Protein 2WJI (pdb70)

Radius of gyration: 21.71 Å; Cα contacts (8 Å, |Δi|>4): 614; chains: 2; bounding box: 52×40×70 Å

Secondary structure (DSSP, 8-state):
--EEEEEEE-STTSSHHHHHHHHH--SSS-------EEEEEETTEEEEEEEPPP-S-SSSSSHHHHHHHHIIIII--SEEEEEEETT-HHHHHHHHHHHHHTT--EEEEEE-HHHHHHTT----HHHHHHHHTS-EEE-BGGGTBSHHHHHHHHHHHTT-/--EEEEEEE-STTSSHHHHHHHHH--------EEEEEETTEEEEEEEPPP-S--SSSSHHHHHHHHIIIII--SEEEEEEEGGGHHHHHHHHHHHHHTT--EEEEEE-HHHHHHTT----HHHHHHHHTS-EEE-BGGGTBSHHHHHHHHHHHTT-

B-factor: mean 40.43, std 15.55, range [14.76, 105.91]

CATH classification: 3.40.50.300

Structure (mmCIF, N/CA/C/O backbone):
data_2WJI
#
_entry.id   2WJI
#
_cell.length_a   49.550
_cell.length_b   68.450
_cell.length_c   52.990
_cell.angle_alpha   90.00
_cell.angle_beta   96.97
_cell.angle_gamma   90.00
#
_symmetry.space_group_name_H-M   'P 1 21 1'
#
loop_
_entity.id
_entity.type
_entity.pdbx_description
1 polymer 'FERROUS IRON TRANSPORT PROTEIN B HOMOLOG'
2 non-polymer 'PHOSPHOAMINOPHOSPHONIC ACID-GUANYLATE ESTER'
3 non-polymer 'MAGNESIUM ION'
4 non-polymer 'PHOSPHATE ION'
5 water water
#
loop_
_atom_site.group_PDB
_atom_site.id
_atom_site.type_symbol
_atom_site.label_atom_id
_atom_site.label_alt_id
_atom_site.label_comp_id
_atom_site.label_asym_id
_atom_site.label_entity_id
_atom_site.label_seq_id
_atom_site.pdbx_PDB_ins_code
_atom_site.Cartn_x
_atom_site.Cartn_y
_atom_site.Cartn_z
_atom_site.occupancy
_atom_site.B_iso_or_equiv
_atom_site.auth_seq_id
_atom_site.auth_comp_id
_atom_site.auth_asym_id
_atom_site.auth_atom_id
_atom_site.pdbx_PDB_model_num
ATOM 1 N N . MET A 1 1 ? 21.036 4.280 57.270 1.00 40.29 1 MET A N 1
ATOM 2 C CA . MET A 1 1 ? 20.191 3.217 56.743 1.00 40.17 1 MET A CA 1
ATOM 3 C C . MET A 1 1 ? 20.894 2.467 55.619 1.00 38.55 1 MET A C 1
ATOM 4 O O . MET A 1 1 ? 21.477 3.085 54.735 1.00 44.24 1 MET A O 1
ATOM 9 N N . LYS A 1 2 ? 20.819 1.138 55.640 1.00 36.55 2 LYS A N 1
ATOM 10 C CA . LYS A 1 2 ? 21.417 0.315 54.585 1.00 34.68 2 LYS A CA 1
ATOM 11 C C . LYS A 1 2 ? 20.727 0.553 53.250 1.00 36.16 2 LYS A C 1
ATOM 12 O O . LYS A 1 2 ? 19.500 0.559 53.181 1.00 32.58 2 LYS A O 1
ATOM 18 N N . SER A 1 3 ? 21.517 0.735 52.192 1.00 32.21 3 SER A N 1
ATOM 19 C CA . SER A 1 3 ? 20.967 0.945 50.856 1.00 36.42 3 SER A CA 1
ATOM 20 C C . SER A 1 3 ? 21.465 -0.109 49.869 1.00 36.01 3 SER A C 1
ATOM 21 O O . SER A 1 3 ? 22.553 -0.659 50.035 1.00 37.49 3 SER A O 1
ATOM 24 N N . TYR A 1 4 ? 20.645 -0.391 48.859 1.00 29.28 4 TYR A N 1
ATOM 25 C CA . TYR A 1 4 ? 20.988 -1.310 47.779 1.00 31.43 4 TYR A CA 1
ATOM 26 C C . TYR A 1 4 ? 20.771 -0.620 46.435 1.00 29.15 4 TYR A C 1
ATOM 27 O O . TYR A 1 4 ? 19.925 0.272 46.322 1.00 26.94 4 TYR A O 1
ATOM 36 N N . GLU A 1 5 ? 21.500 -1.055 45.409 1.00 28.15 5 GLU A N 1
ATOM 37 C CA . GLU A 1 5 ? 21.318 -0.504 44.063 1.00 28.32 5 GLU A CA 1
ATOM 38 C C . GLU A 1 5 ? 20.584 -1.461 43.129 1.00 29.33 5 GLU A C 1
ATOM 39 O O . GLU A 1 5 ? 21.002 -2.609 42.952 1.00 33.23 5 GLU A O 1
ATOM 45 N N . ILE A 1 6 ? 19.499 -0.966 42.531 1.00 19.68 6 ILE A N 1
ATOM 46 C CA . ILE A 1 6 ? 18.604 -1.761 41.696 1.00 25.00 6 ILE A CA 1
ATOM 47 C C . ILE A 1 6 ? 18.462 -1.127 40.316 1.00 30.01 6 ILE A C 1
ATOM 48 O O . ILE A 1 6 ? 18.296 0.090 40.211 1.00 34.59 6 ILE A O 1
ATOM 53 N N . ALA A 1 7 ? 18.536 -1.940 39.259 1.00 24.78 7 ALA A N 1
ATOM 54 C CA . ALA A 1 7 ? 18.313 -1.460 37.898 1.00 23.63 7 ALA A CA 1
ATOM 55 C C . ALA A 1 7 ? 17.102 -2.141 37.281 1.00 24.64 7 ALA A C 1
ATOM 56 O O . ALA A 1 7 ? 16.936 -3.350 37.430 1.00 29.29 7 ALA A O 1
ATOM 58 N N . LEU A 1 8 ? 16.269 -1.358 36.594 1.00 22.25 8 LEU A N 1
ATOM 59 C CA . LEU A 1 8 ? 15.158 -1.881 35.807 1.00 25.18 8 LEU A CA 1
ATOM 60 C C . LEU A 1 8 ? 15.620 -2.009 34.357 1.00 24.70 8 LEU A C 1
ATOM 61 O O . LEU A 1 8 ? 16.210 -1.077 33.797 1.00 26.27 8 LEU A O 1
ATOM 66 N N . ILE A 1 9 ? 15.364 -3.156 33.747 1.00 19.07 9 ILE A N 1
ATOM 67 C CA . ILE A 1 9 ? 15.762 -3.340 32.355 1.00 21.24 9 ILE A CA 1
ATOM 68 C C . ILE A 1 9 ? 14.740 -4.210 31.669 1.00 22.90 9 ILE A C 1
ATOM 69 O O . ILE A 1 9 ? 14.125 -5.071 32.306 1.00 21.91 9 ILE A O 1
ATOM 74 N N . GLY A 1 10 ? 14.517 -3.952 30.382 1.00 22.82 10 GLY A N 1
ATOM 75 C CA . GLY A 1 10 ? 13.534 -4.689 29.609 1.00 23.91 10 GLY A CA 1
ATOM 76 C C . GLY A 1 10 ? 13.287 -4.098 28.221 1.00 25.33 10 GLY A C 1
ATOM 77 O O . GLY A 1 10 ? 13.716 -2.986 27.919 1.00 24.49 10 GLY A O 1
ATOM 78 N N . ASN A 1 11 ? 12.585 -4.848 27.385 1.00 24.98 11 ASN A N 1
ATOM 79 C CA . ASN A 1 11 ? 12.198 -4.396 26.040 1.00 24.47 11 ASN A CA 1
ATOM 80 C C . ASN A 1 11 ? 11.465 -3.054 26.032 1.00 22.73 11 ASN A C 1
ATOM 81 O O . ASN A 1 11 ? 10.800 -2.692 27.005 1.00 24.84 11 ASN A O 1
ATOM 86 N N . PRO A 1 12 ? 11.587 -2.304 24.930 1.00 23.07 12 PRO A N 1
ATOM 87 C CA . PRO A 1 12 ? 10.708 -1.139 24.768 1.00 26.75 12 PRO A CA 1
ATOM 88 C C . PRO A 1 12 ? 9.250 -1.460 25.090 1.00 26.18 12 PRO A C 1
ATOM 89 O O . PRO A 1 12 ? 8.738 -2.529 24.729 1.00 26.40 12 PRO A O 1
ATOM 93 N N . ASN A 1 13 ? 8.594 -0.540 25.791 1.00 26.36 13 ASN A N 1
ATOM 94 C CA . ASN A 1 13 ? 7.147 -0.588 25.954 1.00 25.42 13 ASN A CA 1
ATOM 95 C C . ASN A 1 13 ? 6.617 -1.620 26.953 1.00 28.24 13 ASN A C 1
ATOM 96 O O . ASN A 1 13 ? 5.409 -1.865 26.994 1.00 33.68 13 ASN A O 1
ATOM 101 N N . VAL A 1 14 ? 7.492 -2.224 27.757 1.00 27.20 14 VAL A N 1
ATOM 102 C CA . VAL A 1 14 ? 7.037 -3.258 28.699 1.00 25.68 14 VAL A CA 1
ATOM 103 C C . VAL A 1 14 ? 6.425 -2.720 29.989 1.00 28.35 14 VAL A C 1
ATOM 104 O O . VAL A 1 14 ? 5.756 -3.464 30.713 1.00 29.47 14 VAL A O 1
ATOM 108 N N . GLY A 1 15 ? 6.636 -1.439 30.269 1.00 27.14 15 GLY A N 1
ATOM 109 C CA . GLY A 1 15 ? 6.132 -0.842 31.496 1.00 27.27 15 GLY A CA 1
ATOM 110 C C . GLY A 1 15 ? 7.231 -0.443 32.469 1.00 29.11 15 GLY A C 1
ATOM 111 O O . GLY A 1 15 ? 7.030 -0.406 33.688 1.00 24.14 15 GLY A O 1
ATOM 112 N N . LYS A 1 16 ? 8.409 -0.136 31.942 1.00 27.52 16 LYS A N 1
ATOM 113 C CA . LYS A 1 16 ? 9.499 0.256 32.820 1.00 27.48 16 LYS A CA 1
ATOM 114 C C . LYS A 1 16 ? 9.171 1.537 33.585 1.00 25.97 16 LYS A C 1
ATOM 115 O O . LYS A 1 16 ? 9.299 1.577 34.803 1.00 26.28 16 LYS A O 1
ATOM 121 N N . SER A 1 17 ? 8.748 2.578 32.871 1.00 28.56 17 SER A N 1
ATOM 122 C CA . SER A 1 17 ? 8.439 3.854 33.516 1.00 30.29 17 SER A CA 1
ATOM 123 C C . SER A 1 17 ? 7.263 3.734 34.481 1.00 31.66 17 SER A C 1
ATOM 124 O O . SER A 1 17 ? 7.292 4.311 35.567 1.00 30.69 17 SER A O 1
ATOM 127 N N . THR A 1 18 ? 6.235 2.992 34.072 1.00 26.96 18 THR A N 1
ATOM 128 C CA . THR A 1 18 ? 5.052 2.760 34.903 1.00 26.03 18 THR A CA 1
ATOM 129 C C . THR A 1 18 ? 5.458 2.139 36.242 1.00 33.17 18 THR A C 1
ATOM 130 O O . THR A 1 18 ? 5.000 2.557 37.310 1.00 29.77 18 THR A O 1
ATOM 134 N N . ILE A 1 19 ? 6.336 1.145 36.179 1.00 31.86 19 ILE A N 1
ATOM 135 C CA . ILE A 1 19 ? 6.831 0.499 37.385 1.00 30.30 19 ILE A CA 1
ATOM 136 C C . ILE A 1 19 ? 7.767 1.415 38.176 1.00 30.49 19 ILE A C 1
ATOM 137 O O . ILE A 1 19 ? 7.685 1.470 39.399 1.00 32.36 19 ILE A O 1
ATOM 142 N N . PHE A 1 20 ? 8.631 2.152 37.481 1.00 29.90 20 PHE A N 1
ATOM 143 C CA . PHE A 1 20 ? 9.508 3.115 38.142 1.00 29.66 20 PHE A CA 1
ATOM 144 C C . PHE A 1 20 ? 8.705 4.143 38.952 1.00 35.68 20 PHE A C 1
ATOM 145 O O . PHE A 1 20 ? 8.983 4.345 40.136 1.00 34.73 20 PHE A O 1
ATOM 153 N N . ASN A 1 21 ? 7.711 4.781 38.330 1.00 30.57 21 ASN A N 1
ATOM 154 C CA . ASN A 1 21 ? 6.832 5.702 39.065 1.00 35.97 21 ASN A CA 1
ATOM 155 C C . ASN A 1 21 ? 6.140 5.034 40.245 1.00 31.73 21 ASN A C 1
ATOM 156 O O . ASN A 1 21 ? 6.086 5.587 41.340 1.00 37.11 21 ASN A O 1
ATOM 161 N N . ALA A 1 22 ? 5.598 3.844 40.015 1.00 25.97 22 ALA A N 1
ATOM 162 C CA . ALA A 1 22 ? 4.894 3.110 41.055 1.00 33.53 22 ALA A CA 1
ATOM 163 C C . ALA A 1 22 ? 5.771 2.802 42.271 1.00 32.51 22 ALA A C 1
ATOM 164 O O . ALA A 1 22 ? 5.311 2.882 43.412 1.00 30.38 22 ALA A O 1
ATOM 166 N N . LEU A 1 23 ? 7.026 2.446 42.024 1.00 26.49 23 LEU A N 1
ATOM 167 C CA . LEU A 1 23 ? 7.948 2.092 43.108 1.00 30.17 23 LEU A CA 1
ATOM 168 C C . LEU A 1 23 ? 8.444 3.314 43.865 1.00 29.78 23 LEU A C 1
ATOM 169 O O . LEU A 1 23 ? 8.524 3.304 45.088 1.00 32.40 23 LEU A O 1
ATOM 174 N N . THR A 1 24 ? 8.791 4.358 43.119 1.00 32.27 24 THR A N 1
ATOM 175 C CA . THR A 1 24 ? 9.547 5.482 43.655 1.00 38.14 24 THR A CA 1
ATOM 176 C C . THR A 1 24 ? 8.709 6.737 43.871 1.00 44.74 24 THR A C 1
ATOM 177 O O . THR A 1 24 ? 9.123 7.646 44.599 1.00 45.45 24 THR A O 1
ATOM 181 N N . GLY A 1 25 ? 7.542 6.789 43.232 1.00 43.92 25 GLY A N 1
ATOM 182 C CA . GLY A 1 25 ? 6.665 7.944 43.321 1.00 46.64 25 GLY A CA 1
ATOM 183 C C . GLY A 1 25 ? 7.113 9.100 42.443 1.00 50.23 25 GLY A C 1
ATOM 184 O O . GLY A 1 25 ? 6.573 10.205 42.533 1.00 50.89 25 GLY A O 1
ATOM 185 N N . GLU A 1 26 ? 8.107 8.848 41.594 1.00 46.97 26 GLU A N 1
ATOM 186 C CA . GLU A 1 26 ? 8.615 9.867 40.680 1.00 47.47 26 GLU A CA 1
ATOM 187 C C . GLU A 1 26 ? 7.740 9.972 39.432 1.00 45.00 26 GLU A C 1
ATOM 188 O O . GLU A 1 26 ? 6.960 9.063 39.133 1.00 40.63 26 GLU A O 1
ATOM 194 N N . ASN A 1 27 ? 7.882 11.082 38.710 1.00 45.25 27 ASN A N 1
ATOM 195 C CA . ASN A 1 27 ? 7.156 11.303 37.462 1.00 47.19 27 ASN A CA 1
ATOM 196 C C . ASN A 1 27 ? 5.677 10.954 37.594 1.00 52.26 27 ASN A C 1
ATOM 197 O O . ASN A 1 27 ? 5.199 10.013 36.959 1.00 49.67 27 ASN A O 1
ATOM 202 N N . VAL A 1 28 ? 4.964 11.718 38.418 1.00 57.40 28 VAL A N 1
ATOM 203 C CA . VAL A 1 28 ? 3.564 11.437 38.746 1.00 64.89 28 VAL A CA 1
ATOM 204 C C . VAL A 1 28 ? 2.626 11.342 37.536 1.00 73.97 28 VAL A C 1
ATOM 205 O O . VAL A 1 28 ? 1.495 10.867 37.655 1.00 73.80 28 VAL A O 1
ATOM 209 N N . TYR A 1 29 ? 3.092 11.797 36.378 1.00 81.65 29 TYR A N 1
ATOM 210 C CA . TYR A 1 29 ? 2.339 11.640 35.139 1.00 88.48 29 TYR A CA 1
ATOM 211 C C . TYR A 1 29 ? 3.304 11.694 33.959 1.00 92.16 29 TYR A C 1
ATOM 212 O O . TYR A 1 29 ? 3.618 12.769 33.448 1.00 92.91 29 TYR A O 1
ATOM 221 N N . ILE A 1 30 ? 3.779 10.525 33.539 1.00 94.85 30 ILE A N 1
ATOM 222 C CA . ILE A 1 30 ? 4.827 10.444 32.526 1.00 97.93 30 ILE A CA 1
ATOM 223 C C . ILE A 1 30 ? 4.285 10.116 31.136 1.00 99.59 30 ILE A C 1
ATOM 224 O O . ILE A 1 30 ? 3.390 9.279 30.987 1.00 99.50 30 ILE A O 1
ATOM 226 N N . GLY A 1 31 ? 4.840 10.780 30.125 1.00 99.04 31 GLY A N 1
ATOM 227 C CA . GLY A 1 31 ? 4.448 10.555 28.744 1.00 97.69 31 GLY A CA 1
ATOM 228 C C . GLY A 1 31 ? 2.953 10.674 28.517 1.00 96.94 31 GLY A C 1
ATOM 229 O O . GLY A 1 31 ? 2.436 11.759 28.250 1.00 96.55 31 GLY A O 1
ATOM 230 N N . THR A 1 37 ? 7.137 15.837 32.182 1.00 101.13 37 THR A N 1
ATOM 231 C CA . THR A 1 37 ? 7.689 15.882 30.831 1.00 100.23 37 THR A CA 1
ATOM 232 C C . THR A 1 37 ? 9.160 15.453 30.787 1.00 93.43 37 THR A C 1
ATOM 233 O O . THR A 1 37 ? 9.580 14.761 29.857 1.00 94.36 37 THR A O 1
ATOM 237 N N . VAL A 1 38 ? 9.933 15.863 31.790 1.00 85.11 38 VAL A N 1
ATOM 238 C CA . VAL A 1 38 ? 11.360 15.539 31.850 1.00 76.89 38 VAL A CA 1
ATOM 239 C C . VAL A 1 38 ? 11.621 14.350 32.769 1.00 65.68 38 VAL A C 1
ATOM 240 O O . VAL A 1 38 ? 12.043 14.517 33.914 1.00 61.71 38 VAL A O 1
ATOM 244 N N . GLU A 1 39 ? 11.390 13.151 32.247 1.00 59.52 39 GLU A N 1
ATOM 245 C CA . GLU A 1 39 ? 11.365 11.942 33.062 1.00 54.31 39 GLU A CA 1
ATOM 246 C C . GLU A 1 39 ? 12.622 11.722 33.898 1.00 51.41 39 GLU A C 1
ATOM 247 O O . GLU A 1 39 ? 13.735 11.738 33.384 1.00 48.10 39 GLU A O 1
ATOM 253 N N . LYS A 1 40 ? 12.431 11.516 35.197 1.00 52.72 40 LYS A N 1
ATOM 254 C CA . LYS A 1 40 ? 13.528 11.115 36.066 1.00 51.50 40 LYS A CA 1
ATOM 255 C C . LYS A 1 40 ? 13.797 9.624 35.891 1.00 48.89 40 LYS A C 1
ATOM 256 O O . LYS A 1 40 ? 12.869 8.819 35.809 1.00 44.95 40 LYS A O 1
ATOM 262 N N . LYS A 1 41 ? 15.074 9.266 35.812 1.00 49.57 41 LYS A N 1
ATOM 263 C CA . LYS A 1 41 ? 15.475 7.881 35.604 1.00 47.24 41 LYS A CA 1
ATOM 264 C C . LYS A 1 41 ? 16.141 7.315 36.859 1.00 40.90 41 LYS A C 1
ATOM 265 O O . LYS A 1 41 ? 16.544 6.154 36.885 1.00 36.63 41 LYS A O 1
ATOM 271 N N . GLU A 1 42 ? 16.262 8.148 37.889 1.00 38.02 42 GLU A N 1
ATOM 272 C CA . GLU A 1 42 ? 16.792 7.708 39.176 1.00 35.18 42 GLU A CA 1
ATOM 273 C C . GLU A 1 42 ? 15.873 8.106 40.319 1.00 39.59 42 GLU A C 1
ATOM 274 O O . GLU A 1 42 ? 15.305 9.198 40.320 1.00 49.31 42 GLU A O 1
ATOM 280 N N . GLY A 1 43 ? 15.738 7.215 41.296 1.00 30.22 43 GLY A N 1
ATOM 281 C CA . GLY A 1 43 ? 14.883 7.457 42.443 1.00 38.70 43 GLY A CA 1
ATOM 282 C C . GLY A 1 43 ? 15.134 6.408 43.503 1.00 38.43 43 GLY A C 1
ATOM 283 O O . GLY A 1 43 ? 16.130 5.691 43.439 1.00 40.26 43 GLY A O 1
ATOM 284 N N . GLU A 1 44 ? 14.234 6.307 44.473 1.00 37.06 44 GLU A N 1
ATOM 285 C CA . GLU A 1 44 ? 14.379 5.310 45.523 1.00 35.91 44 GLU A CA 1
ATOM 286 C C . GLU A 1 44 ? 13.054 5.036 46.228 1.00 35.35 44 GLU A C 1
ATOM 287 O O . GLU A 1 44 ? 12.125 5.844 46.163 1.00 35.82 44 GLU A O 1
ATOM 293 N N . PHE A 1 45 ? 12.971 3.877 46.878 1.00 30.40 45 PHE A N 1
ATOM 294 C CA . PHE A 1 45 ? 11.910 3.594 47.835 1.00 33.87 45 PHE A CA 1
ATOM 295 C C . PHE A 1 45 ? 12.503 2.914 49.059 1.00 35.70 45 PHE A C 1
ATOM 296 O O . PHE A 1 45 ? 13.628 2.419 49.027 1.00 35.88 45 PHE A O 1
ATOM 304 N N . GLU A 1 46 ? 11.730 2.897 50.136 1.00 35.03 46 GLU A N 1
ATOM 305 C CA . GLU A 1 46 ? 12.139 2.289 51.389 1.00 37.31 46 GLU A CA 1
ATOM 306 C C . GLU A 1 46 ? 11.268 1.054 51.584 1.00 35.89 46 GLU A C 1
ATOM 307 O O . GLU A 1 46 ? 10.088 1.084 51.276 1.00 29.42 46 GLU A O 1
ATOM 313 N N . TYR A 1 47 ? 11.844 -0.041 52.064 1.00 36.37 47 TYR A N 1
ATOM 314 C CA . TYR A 1 47 ? 11.039 -1.212 52.404 1.00 34.48 47 TYR A CA 1
ATOM 315 C C . TYR A 1 47 ? 11.642 -1.987 53.576 1.00 36.70 47 TYR A C 1
ATOM 316 O O . TYR A 1 47 ? 12.807 -2.362 53.550 1.00 32.17 47 TYR A O 1
ATOM 325 N N . ASN A 1 48 ? 10.831 -2.228 54.600 1.00 37.35 48 ASN A N 1
ATOM 326 C CA . ASN A 1 48 ? 11.283 -2.906 55.814 1.00 35.62 48 ASN A CA 1
ATOM 327 C C . ASN A 1 48 ? 12.617 -2.402 56.330 1.00 37.73 48 ASN A C 1
ATOM 328 O O . ASN A 1 48 ? 13.541 -3.180 56.546 1.00 42.12 48 ASN A O 1
ATOM 333 N N . GLY A 1 49 ? 12.715 -1.092 56.511 1.00 36.03 49 GLY A N 1
ATOM 334 C CA . GLY A 1 49 ? 13.882 -0.496 57.128 1.00 33.25 49 GLY A CA 1
ATOM 335 C C . GLY A 1 49 ? 15.106 -0.387 56.230 1.00 35.76 49 GLY A C 1
ATOM 336 O O . GLY A 1 49 ? 16.175 -0.040 56.708 1.00 37.02 49 GLY A O 1
ATOM 337 N N . GLU A 1 50 ? 14.965 -0.677 54.940 1.00 34.54 50 GLU A N 1
ATOM 338 C CA . GLU A 1 50 ? 16.112 -0.556 54.036 1.00 33.92 50 GLU A CA 1
ATOM 339 C C . GLU A 1 50 ? 15.802 0.322 52.840 1.00 31.42 50 GLU A C 1
ATOM 340 O O . GLU A 1 50 ? 14.643 0.478 52.458 1.00 29.13 50 GLU A O 1
ATOM 346 N N . LYS A 1 51 ? 16.843 0.891 52.241 1.00 29.52 51 LYS A N 1
ATOM 347 C CA . LYS A 1 51 ? 16.650 1.813 51.141 1.00 29.92 51 LYS A CA 1
ATOM 348 C C . LYS A 1 51 ? 17.081 1.178 49.822 1.00 31.85 51 LYS A C 1
ATOM 349 O O . LYS A 1 51 ? 18.109 0.514 49.752 1.00 33.40 51 LYS A O 1
ATOM 355 N N . PHE A 1 52 ? 16.269 1.374 48.788 1.00 30.52 52 PHE A N 1
ATOM 356 C CA . PHE A 1 52 ? 16.518 0.789 47.479 1.00 26.86 52 PHE A CA 1
ATOM 357 C C . PHE A 1 52 ? 16.573 1.887 46.424 1.00 27.46 52 PHE A C 1
ATOM 358 O O . PHE A 1 52 ? 15.560 2.513 46.112 1.00 33.15 52 PHE A O 1
ATOM 366 N N . LYS A 1 53 ? 17.773 2.140 45.908 1.00 27.45 53 LYS A N 1
ATOM 367 C CA . LYS A 1 53 ? 17.977 3.133 44.868 1.00 32.14 53 LYS A CA 1
ATOM 368 C C . LYS A 1 53 ? 17.712 2.490 43.508 1.00 32.81 53 LYS A C 1
ATOM 369 O O . LYS A 1 53 ? 18.271 1.442 43.181 1.00 34.33 53 LYS A O 1
ATOM 375 N N . VAL A 1 54 ? 16.853 3.124 42.720 1.00 35.18 54 VAL A N 1
ATOM 376 C CA . VAL A 1 54 ? 16.390 2.536 41.471 1.00 31.29 54 VAL A CA 1
ATOM 377 C C . VAL A 1 54 ? 16.849 3.356 40.271 1.00 34.36 54 VAL A C 1
ATOM 378 O O . VAL A 1 54 ? 16.729 4.586 40.257 1.00 33.29 54 VAL A O 1
ATOM 382 N N . VAL A 1 55 ? 17.382 2.665 39.268 1.00 29.58 55 VAL A N 1
ATOM 383 C CA . VAL A 1 55 ? 17.716 3.293 37.998 1.00 30.33 55 VAL A CA 1
ATOM 384 C C . VAL A 1 55 ? 16.972 2.592 36.865 1.00 32.19 55 VAL A C 1
ATOM 385 O O . VAL A 1 55 ? 16.942 1.358 36.798 1.00 29.73 55 VAL A O 1
ATOM 389 N N . ASP A 1 56 ? 16.367 3.391 35.989 1.00 30.14 56 ASP A N 1
ATOM 390 C CA . ASP A 1 56 ? 15.573 2.894 34.878 1.00 27.85 56 ASP A CA 1
ATOM 391 C C . ASP A 1 56 ? 16.456 2.959 33.638 1.00 30.30 56 ASP A C 1
ATOM 392 O O . ASP A 1 56 ? 16.774 4.047 33.158 1.00 28.69 56 ASP A O 1
ATOM 397 N N . LEU A 1 57 ? 16.872 1.796 33.146 1.00 26.63 57 LEU A N 1
ATOM 398 C CA . LEU A 1 57 ? 17.762 1.720 31.989 1.00 28.15 57 LEU A CA 1
ATOM 399 C C . LEU A 1 57 ? 16.971 1.788 30.692 1.00 27.51 57 LEU A C 1
ATOM 400 O O . LEU A 1 57 ? 15.797 1.372 30.641 1.00 25.50 57 LEU A O 1
ATOM 405 N N . PRO A 1 58 ? 17.610 2.318 29.636 1.00 28.42 58 PRO A N 1
ATOM 406 C CA . PRO A 1 58 ? 16.979 2.458 28.325 1.00 28.01 58 PRO A CA 1
ATOM 407 C C . PRO A 1 58 ? 16.465 1.118 27.820 1.00 29.68 58 PRO A C 1
ATOM 408 O O . PRO A 1 58 ? 17.131 0.092 28.005 1.00 27.10 58 PRO A O 1
ATOM 412 N N . GLY A 1 59 ? 15.290 1.133 27.200 1.00 27.34 59 GLY A N 1
ATOM 413 C CA . GLY A 1 59 ? 14.689 -0.069 26.650 1.00 28.30 59 GLY A CA 1
ATOM 414 C C . GLY A 1 59 ? 15.578 -0.715 25.606 1.00 30.39 59 GLY A C 1
ATOM 415 O O . GLY A 1 59 ? 16.068 -0.048 24.684 1.00 24.96 59 GLY A O 1
ATOM 416 N N . VAL A 1 60 ? 15.792 -2.018 25.748 1.00 30.87 60 VAL A N 1
ATOM 417 C CA . VAL A 1 60 ? 16.636 -2.755 24.815 1.00 28.07 60 VAL A CA 1
ATOM 418 C C . VAL A 1 60 ? 16.031 -4.122 24.523 1.00 31.02 60 VAL A C 1
ATOM 419 O O . VAL A 1 60 ? 15.291 -4.668 25.347 1.00 30.46 60 VAL A O 1
ATOM 423 N N . TYR A 1 61 ? 16.329 -4.662 23.345 1.00 22.38 61 TYR A N 1
ATOM 424 C CA . TYR A 1 61 ? 15.866 -6.003 22.982 1.00 26.35 61 TYR A CA 1
ATOM 425 C C . TYR A 1 61 ? 16.944 -7.051 23.244 1.00 31.27 61 TYR A C 1
ATOM 426 O O . TYR A 1 61 ? 16.657 -8.250 23.339 1.00 34.64 61 TYR A O 1
ATOM 435 N N . SER A 1 62 ? 18.184 -6.587 23.352 1.00 32.31 62 SER A N 1
ATOM 436 C CA . SER A 1 62 ? 19.323 -7.456 23.623 1.00 39.84 62 SER A CA 1
ATOM 437 C C . SER A 1 62 ? 20.500 -6.628 24.126 1.00 38.41 62 SER A C 1
ATOM 438 O O . SER A 1 62 ? 20.408 -5.403 24.214 1.00 44.49 62 SER A O 1
ATOM 441 N N . LEU A 1 63 ? 21.608 -7.290 24.445 1.00 35.59 63 LEU A N 1
ATOM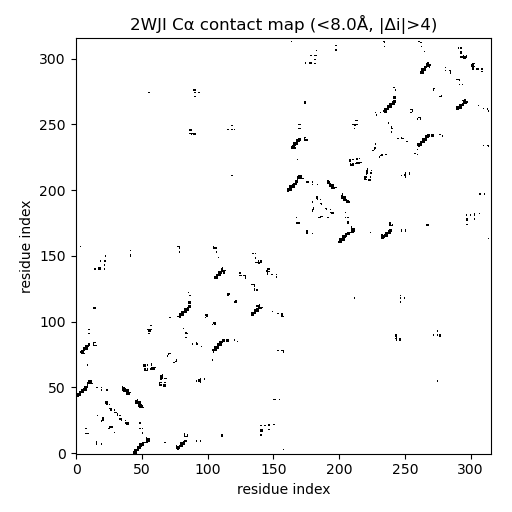 442 C CA . LEU A 1 63 ? 22.794 -6.589 24.941 1.00 33.92 63 LEU A CA 1
ATOM 443 C C . LEU A 1 63 ? 24.033 -6.762 24.061 1.00 40.28 63 LEU A C 1
ATOM 444 O O . LEU A 1 63 ? 25.160 -6.868 24.553 1.00 42.15 63 LEU A O 1
ATOM 449 N N . THR A 1 64 ? 23.821 -6.784 22.756 1.00 40.64 64 THR A N 1
ATOM 450 C CA . THR A 1 64 ? 24.932 -6.716 21.825 1.00 53.51 64 THR A CA 1
ATOM 451 C C . THR A 1 64 ? 25.292 -5.243 21.687 1.00 59.95 64 THR A C 1
ATOM 452 O O . THR A 1 64 ? 24.785 -4.412 22.433 1.00 64.92 64 THR A O 1
ATOM 456 N N . ALA A 1 65 ? 26.154 -4.908 20.738 1.00 64.06 65 ALA A N 1
ATOM 457 C CA . ALA A 1 65 ? 26.599 -3.526 20.601 1.00 65.75 65 ALA A CA 1
ATOM 458 C C . ALA A 1 65 ? 26.047 -2.873 19.337 1.00 66.03 65 ALA A C 1
ATOM 459 O O . ALA A 1 65 ? 26.806 -2.494 18.446 1.00 66.99 65 ALA A O 1
ATOM 461 N N . ASN A 1 66 ? 24.727 -2.724 19.272 1.00 64.52 66 ASN A N 1
ATOM 462 C CA . ASN A 1 66 ? 24.075 -2.301 18.033 1.00 66.28 66 ASN A CA 1
ATOM 463 C C . ASN A 1 66 ? 23.418 -0.923 18.092 1.00 62.67 66 ASN A C 1
ATOM 464 O O . ASN A 1 66 ? 23.004 -0.382 17.065 1.00 62.94 66 ASN A O 1
ATOM 469 N N . SER A 1 67 ? 23.330 -0.356 19.289 1.00 51.95 67 SER A N 1
ATOM 470 C CA . SER A 1 67 ? 22.696 0.943 19.474 1.00 47.09 67 SER A CA 1
ATOM 471 C C . SER A 1 67 ? 23.307 1.644 20.682 1.00 43.95 67 SER A C 1
ATOM 472 O O . SER A 1 67 ? 23.995 1.010 21.479 1.00 37.97 67 SER A O 1
ATOM 475 N N . ILE A 1 68 ? 23.078 2.949 20.810 1.00 42.02 68 ILE A N 1
ATOM 476 C CA . ILE A 1 68 ? 23.600 3.681 21.960 1.00 45.10 68 ILE A CA 1
ATOM 477 C C . ILE A 1 68 ? 23.000 3.097 23.237 1.00 40.20 68 ILE A C 1
ATOM 478 O O . ILE A 1 68 ? 23.704 2.844 24.212 1.00 39.38 68 ILE A O 1
ATOM 483 N N . ASP A 1 69 ? 21.695 2.859 23.206 1.00 37.53 69 ASP A N 1
ATOM 484 C CA . ASP A 1 69 ? 20.986 2.338 24.366 1.00 37.93 69 ASP A CA 1
ATOM 485 C C . ASP A 1 69 ? 21.526 0.980 24.813 1.00 32.71 69 ASP A C 1
ATOM 486 O O . ASP A 1 69 ? 21.720 0.751 26.003 1.00 33.64 69 ASP A O 1
ATOM 491 N N . GLU A 1 70 ? 21.793 0.085 23.865 1.00 31.43 70 GLU A N 1
ATOM 492 C CA . GLU A 1 70 ? 22.312 -1.229 24.236 1.00 33.55 70 GLU A CA 1
ATOM 493 C C . GLU A 1 70 ? 23.697 -1.118 24.896 1.00 36.82 70 GLU A C 1
ATOM 494 O O . GLU A 1 70 ? 23.989 -1.829 25.863 1.00 33.22 70 GLU A O 1
ATOM 500 N N . ILE A 1 71 ? 24.531 -0.210 24.391 1.00 32.94 71 ILE A N 1
ATOM 501 C CA . ILE A 1 71 ? 25.850 0.018 24.982 1.00 40.79 71 ILE A CA 1
ATOM 502 C C . ILE A 1 71 ? 25.724 0.603 26.383 1.00 41.05 71 ILE A C 1
ATOM 503 O O . ILE A 1 71 ? 26.463 0.222 27.287 1.00 41.50 71 ILE A O 1
ATOM 508 N N . ILE A 1 72 ? 24.793 1.538 26.553 1.00 43.95 72 ILE A N 1
ATOM 509 C CA . ILE A 1 72 ? 24.562 2.156 27.855 1.00 45.95 72 ILE A CA 1
ATOM 510 C C . ILE A 1 72 ? 24.079 1.133 28.891 1.00 40.85 72 ILE A C 1
ATOM 511 O O . ILE A 1 72 ? 24.571 1.102 30.021 1.00 34.11 72 ILE A O 1
ATOM 516 N N . ALA A 1 73 ? 23.119 0.299 28.499 1.00 39.42 73 ALA A N 1
ATOM 517 C CA . ALA A 1 73 ? 22.584 -0.737 29.377 1.00 35.74 73 ALA A CA 1
ATOM 518 C C . ALA A 1 73 ? 23.660 -1.735 29.798 1.00 35.45 73 ALA A C 1
ATOM 519 O O . ALA A 1 73 ? 23.801 -2.056 30.981 1.00 34.73 73 ALA A O 1
ATOM 521 N N . ARG A 1 74 ? 24.413 -2.229 28.824 1.00 36.50 74 ARG A N 1
ATOM 522 C CA . ARG A 1 74 ? 25.440 -3.230 29.093 1.00 40.74 74 ARG A CA 1
ATOM 523 C C . ARG A 1 74 ? 26.562 -2.716 29.993 1.00 41.07 74 ARG A C 1
ATOM 524 O O . ARG A 1 74 ? 26.999 -3.423 30.901 1.00 40.22 74 ARG A O 1
ATOM 532 N N . ASP A 1 75 ? 27.028 -1.497 29.733 1.00 38.01 75 ASP A N 1
ATOM 533 C CA . ASP A 1 75 ? 28.078 -0.887 30.549 1.00 39.00 75 ASP A CA 1
ATOM 534 C C . ASP A 1 75 ? 27.633 -0.715 31.998 1.00 37.19 75 ASP A C 1
ATOM 535 O O . ASP A 1 75 ? 28.436 -0.875 32.928 1.00 34.19 75 ASP A O 1
ATOM 540 N N . TYR A 1 76 ? 26.358 -0.388 32.200 1.00 33.04 76 TYR A N 1
ATOM 541 C CA . TYR A 1 76 ? 25.869 -0.199 33.561 1.00 32.50 76 TYR A CA 1
ATOM 542 C C . TYR A 1 76 ? 25.928 -1.499 34.357 1.00 29.69 76 TYR A C 1
ATOM 543 O O . TYR A 1 76 ? 26.439 -1.535 35.476 1.00 31.51 76 TYR A O 1
ATOM 552 N N . ILE A 1 77 ? 25.415 -2.576 33.777 1.00 29.68 77 ILE A N 1
ATOM 553 C CA . ILE A 1 77 ? 25.384 -3.848 34.488 1.00 36.84 77 ILE A CA 1
ATOM 554 C C . ILE A 1 77 ? 26.790 -4.367 34.807 1.00 38.63 77 ILE A C 1
ATOM 555 O O . ILE A 1 77 ? 27.052 -4.831 35.916 1.00 39.19 77 ILE A O 1
ATOM 560 N N . ILE A 1 78 ? 27.689 -4.263 33.833 1.00 37.28 78 ILE A N 1
ATOM 561 C CA . ILE A 1 78 ? 29.067 -4.744 33.971 1.00 42.39 78 ILE A CA 1
ATOM 562 C C . ILE A 1 78 ? 29.924 -3.910 34.918 1.00 40.21 78 ILE A C 1
ATOM 563 O O . ILE A 1 78 ? 30.636 -4.443 35.769 1.00 42.96 78 ILE A O 1
ATOM 568 N N . ASN A 1 79 ? 29.876 -2.596 34.752 1.00 41.25 79 ASN A N 1
ATOM 569 C CA . ASN A 1 7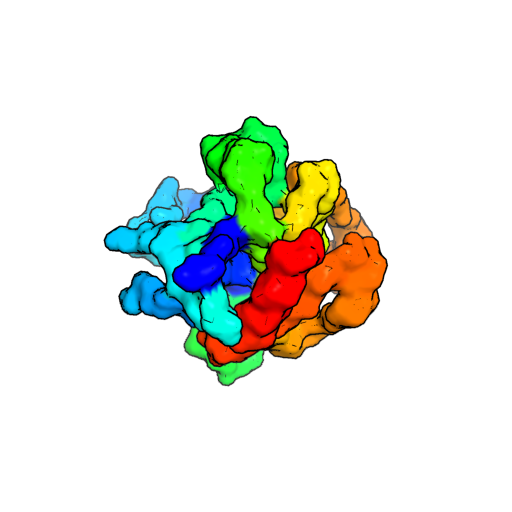9 ? 30.754 -1.712 35.507 1.00 38.73 79 ASN A CA 1
ATOM 570 C C . ASN A 1 79 ? 30.145 -1.210 36.812 1.00 39.95 79 ASN A C 1
ATOM 571 O O . ASN A 1 79 ? 30.846 -1.048 37.804 1.00 43.68 79 ASN A O 1
ATOM 576 N N . GLU A 1 80 ? 28.840 -0.961 36.814 1.00 29.50 80 GLU A N 1
ATOM 577 C CA . GLU A 1 80 ? 28.179 -0.452 38.018 1.00 30.94 80 GLU A CA 1
ATOM 578 C C . GLU A 1 80 ? 27.729 -1.564 38.959 1.00 33.68 80 GLU A C 1
ATOM 579 O O . GLU A 1 80 ? 27.467 -1.323 40.141 1.00 34.70 80 GLU A O 1
ATOM 585 N N . LYS A 1 81 ? 27.628 -2.779 38.431 1.00 29.04 81 LYS A N 1
ATOM 586 C CA . LYS A 1 81 ? 27.358 -3.954 39.257 1.00 32.39 81 LYS A CA 1
ATOM 587 C C . LYS A 1 81 ? 26.165 -3.793 40.210 1.00 31.36 81 LYS A C 1
ATOM 588 O O . LYS A 1 81 ? 26.331 -3.880 41.421 1.00 34.71 81 LYS A O 1
ATOM 594 N N . PRO A 1 82 ? 24.958 -3.568 39.663 1.00 26.64 82 PRO A N 1
ATOM 595 C CA . PRO A 1 82 ? 23.767 -3.442 40.517 1.00 23.33 82 PRO A CA 1
ATOM 596 C C . PRO A 1 82 ? 23.631 -4.646 41.445 1.00 25.67 82 PRO A C 1
ATOM 597 O O . PRO A 1 82 ? 23.988 -5.759 41.046 1.00 28.05 82 PRO A O 1
ATOM 601 N N . ASP A 1 83 ? 23.136 -4.423 42.662 1.00 27.05 83 ASP A N 1
ATOM 602 C CA . ASP A 1 83 ? 22.841 -5.513 43.589 1.00 29.45 83 ASP A CA 1
ATOM 603 C C . ASP A 1 83 ? 21.742 -6.422 43.037 1.00 27.89 83 ASP A C 1
ATOM 604 O O . ASP A 1 83 ? 21.717 -7.623 43.304 1.00 29.22 83 ASP A O 1
ATOM 609 N N . LEU A 1 84 ? 20.829 -5.848 42.264 1.00 23.39 84 LEU A N 1
ATOM 610 C CA . LEU A 1 84 ? 19.765 -6.637 41.651 1.00 21.20 84 LEU A CA 1
ATOM 611 C C . LEU A 1 84 ? 19.393 -6.035 40.308 1.00 24.36 84 LEU A C 1
ATOM 612 O O . LEU A 1 84 ? 19.273 -4.815 40.179 1.00 25.51 84 LEU A O 1
ATOM 617 N N . V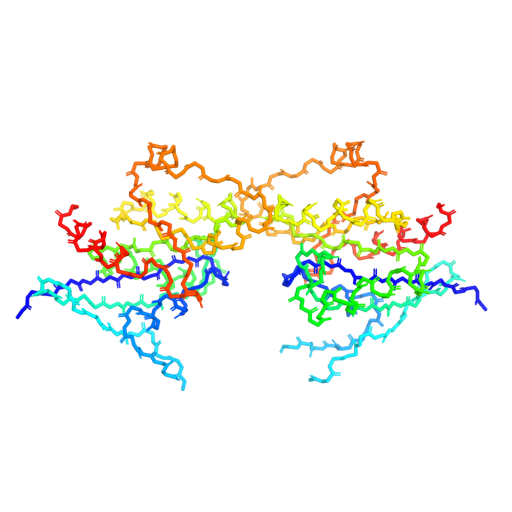AL A 1 85 ? 19.225 -6.889 39.305 1.00 21.35 85 VAL A N 1
ATOM 618 C CA . VAL A 1 85 ? 18.670 -6.448 38.035 1.00 24.02 85 VAL A CA 1
ATOM 619 C C . VAL A 1 85 ? 17.234 -6.944 37.978 1.00 27.13 85 VAL A C 1
ATOM 620 O O . VAL A 1 85 ? 16.984 -8.151 38.051 1.00 32.38 85 VAL A O 1
ATOM 624 N N . VAL A 1 86 ? 16.290 -6.010 37.892 1.00 25.52 86 VAL A N 1
ATOM 625 C CA . VAL A 1 86 ? 14.887 -6.365 37.787 1.00 21.77 86 VAL A CA 1
ATOM 626 C C . VAL A 1 86 ? 14.515 -6.378 36.304 1.00 27.32 86 VAL A C 1
ATOM 627 O O . VAL A 1 86 ? 14.360 -5.327 35.674 1.00 28.01 86 VAL A O 1
ATOM 631 N N . ASN A 1 87 ? 14.401 -7.575 35.742 1.00 24.28 87 ASN A N 1
ATOM 632 C CA . ASN A 1 87 ? 14.109 -7.717 34.323 1.00 28.19 87 ASN A CA 1
ATOM 633 C C . ASN A 1 87 ? 12.596 -7.694 34.134 1.00 24.29 87 ASN A C 1
ATOM 634 O O . ASN A 1 87 ? 11.883 -8.639 34.515 1.00 21.38 87 ASN A O 1
ATOM 639 N N . ILE A 1 88 ? 12.107 -6.589 33.580 1.00 22.94 88 ILE A N 1
ATOM 640 C CA . ILE A 1 88 ? 10.671 -6.423 33.371 1.00 24.93 88 ILE A CA 1
ATOM 641 C C . ILE A 1 88 ? 10.301 -7.006 32.023 1.00 21.99 88 ILE A C 1
ATOM 642 O O . ILE A 1 88 ? 10.898 -6.658 31.000 1.00 21.54 88 ILE A O 1
ATOM 647 N N . VAL A 1 89 ? 9.331 -7.911 32.032 1.00 22.57 89 VAL A N 1
ATOM 648 C CA . VAL A 1 89 ? 8.911 -8.606 30.827 1.00 26.94 89 VAL A CA 1
ATOM 649 C C . VAL A 1 89 ? 7.399 -8.487 30.617 1.00 30.64 89 VAL A C 1
ATOM 650 O O . VAL A 1 89 ? 6.629 -8.413 31.579 1.00 33.19 89 VAL A O 1
ATOM 654 N N . ASP A 1 90 ? 6.987 -8.453 29.352 1.00 27.85 90 ASP A N 1
ATOM 655 C CA . ASP A 1 90 ? 5.575 -8.348 28.997 1.00 24.73 90 ASP A CA 1
ATOM 656 C C . ASP A 1 90 ? 4.980 -9.746 28.964 1.00 25.47 90 ASP A C 1
ATOM 657 O O . ASP A 1 90 ? 5.421 -10.592 28.188 1.00 28.84 90 ASP A O 1
ATOM 662 N N . ALA A 1 91 ? 3.987 -9.992 29.819 1.00 26.96 91 ALA A N 1
ATOM 663 C CA . ALA A 1 91 ? 3.343 -11.303 29.895 1.00 26.04 91 ALA A CA 1
ATOM 664 C C . ALA A 1 91 ? 2.727 -11.727 28.566 1.00 27.86 91 ALA A C 1
ATOM 665 O O . ALA A 1 91 ? 2.542 -12.918 28.327 1.00 33.06 91 ALA A O 1
ATOM 667 N N . THR A 1 92 ? 2.402 -10.760 27.711 1.00 27.63 92 THR A N 1
ATOM 668 C CA . THR A 1 92 ? 1.769 -11.082 26.424 1.00 28.53 92 THR A CA 1
ATOM 669 C C . THR A 1 92 ? 2.754 -11.230 25.261 1.00 32.32 92 THR A C 1
ATOM 670 O O . THR A 1 92 ? 2.343 -11.419 24.114 1.00 34.11 92 THR A O 1
ATOM 674 N N . ALA A 1 93 ? 4.050 -11.130 25.548 1.00 32.10 93 ALA A N 1
ATOM 675 C CA . ALA A 1 93 ? 5.064 -11.335 24.515 1.00 31.54 93 ALA A CA 1
ATOM 676 C C . ALA A 1 93 ? 6.297 -11.989 25.118 1.00 32.88 93 ALA A C 1
ATOM 677 O O . ALA A 1 93 ? 7.406 -11.461 25.027 1.00 32.86 93 ALA A O 1
ATOM 679 N N . LEU A 1 94 ? 6.102 -13.154 25.720 1.00 34.54 94 LEU A N 1
ATOM 680 C CA . LEU A 1 94 ? 7.150 -13.768 26.529 1.00 34.57 94 LEU A CA 1
ATOM 681 C C . LEU A 1 94 ? 8.374 -14.161 25.705 1.00 35.41 94 LEU A C 1
ATOM 682 O O . LEU A 1 94 ? 9.496 -13.816 26.070 1.00 34.54 94 LEU A O 1
ATOM 687 N N . GLU A 1 95 ? 8.156 -14.869 24.597 1.00 32.42 95 GLU A N 1
ATOM 688 C CA . GLU A 1 95 ? 9.262 -15.361 23.770 1.00 34.86 95 GLU A CA 1
ATOM 689 C C . GLU A 1 95 ? 10.186 -14.232 23.338 1.00 33.12 95 GLU A C 1
ATOM 690 O O . GLU A 1 95 ? 11.408 -14.348 23.438 1.00 40.43 95 GLU A O 1
ATOM 696 N N . ARG A 1 96 ? 9.602 -13.135 22.867 1.00 29.29 96 ARG A N 1
ATOM 697 C CA . ARG A 1 96 ? 10.380 -11.963 22.476 1.00 31.39 96 ARG A CA 1
ATOM 698 C C . ARG A 1 96 ? 11.253 -11.403 23.603 1.00 34.76 96 ARG A C 1
ATOM 699 O O . ARG A 1 96 ? 12.398 -11.017 23.377 1.00 30.84 96 ARG A O 1
ATOM 707 N N . ASN A 1 97 ? 10.691 -11.337 24.807 1.00 32.25 97 ASN A N 1
ATOM 708 C CA . ASN A 1 97 ? 11.365 -10.732 25.955 1.00 36.18 97 ASN A CA 1
ATOM 709 C C . ASN A 1 97 ? 12.485 -11.619 26.503 1.00 37.91 97 ASN A C 1
ATOM 710 O O . ASN A 1 97 ? 13.545 -11.134 26.932 1.00 29.21 97 ASN A O 1
ATOM 715 N N . LEU A 1 98 ? 12.245 -12.925 26.478 1.00 40.96 98 LEU A N 1
ATOM 716 C CA . LEU A 1 98 ? 13.178 -13.882 27.058 1.00 45.03 98 LEU A CA 1
ATOM 717 C C . LEU A 1 98 ? 14.543 -13.898 26.371 1.00 46.25 98 LEU A C 1
ATOM 718 O O . LEU A 1 98 ? 15.497 -14.473 26.894 1.00 45.78 98 LEU A O 1
ATOM 723 N N . TYR A 1 99 ? 14.642 -13.264 25.208 1.00 44.15 99 TYR A N 1
ATOM 724 C CA . TYR A 1 99 ? 15.927 -13.148 24.535 1.00 44.60 99 TYR A CA 1
ATOM 725 C C . TYR A 1 99 ? 16.892 -12.308 25.370 1.00 44.02 99 TYR A C 1
ATOM 726 O O . TYR A 1 99 ? 18.039 -12.711 25.632 1.00 40.86 99 TYR A O 1
ATOM 735 N N . LEU A 1 100 ? 16.423 -11.132 25.778 1.00 36.06 100 LEU A N 1
ATOM 736 C CA . LEU A 1 100 ? 17.202 -10.261 26.647 1.00 32.57 100 LEU A CA 1
ATOM 737 C C . LEU A 1 100 ? 17.480 -10.987 27.958 1.00 33.06 100 LEU A C 1
ATOM 738 O O . LEU A 1 100 ? 18.594 -10.937 28.482 1.00 29.16 100 LEU A O 1
ATOM 743 N N . THR A 1 101 ? 16.461 -11.676 28.470 1.00 33.08 101 THR A N 1
ATOM 744 C CA . THR A 1 101 ? 16.562 -12.412 29.727 1.00 34.57 101 THR A CA 1
ATOM 745 C C . THR A 1 101 ? 17.739 -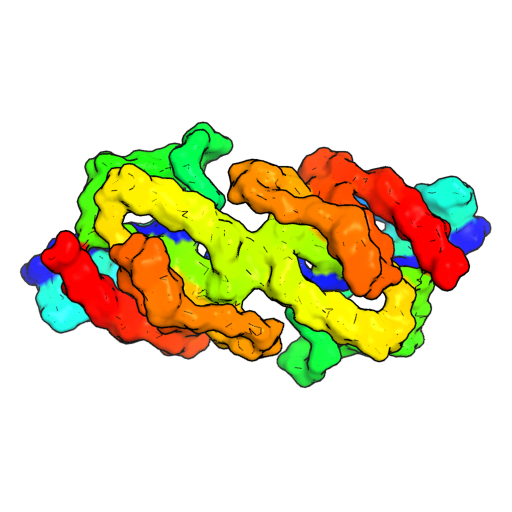13.390 29.771 1.00 35.75 101 THR A C 1
ATOM 746 O O . THR A 1 101 ? 18.448 -13.475 30.774 1.00 34.75 101 THR A O 1
ATOM 750 N N . LEU A 1 102 ? 17.935 -14.135 28.689 1.00 35.73 102 LEU A N 1
ATOM 751 C CA . LEU A 1 102 ? 19.023 -15.112 28.600 1.00 36.03 102 LEU A CA 1
ATOM 752 C C . LEU A 1 102 ? 20.402 -14.471 28.625 1.00 38.23 102 LEU A C 1
ATOM 753 O O . LEU A 1 102 ? 21.330 -15.006 29.237 1.00 38.35 102 LEU A O 1
ATOM 758 N N . GLN A 1 103 ? 20.541 -13.335 27.947 1.00 36.23 103 GLN A N 1
ATOM 759 C CA . GLN A 1 103 ? 21.803 -12.603 27.963 1.00 35.26 103 GLN A CA 1
ATOM 760 C C . GLN A 1 103 ? 22.139 -12.077 29.364 1.00 32.74 103 GLN A C 1
ATOM 761 O O . GLN A 1 103 ? 23.307 -12.050 29.761 1.00 33.49 103 GLN A O 1
ATOM 767 N N . LEU A 1 104 ? 21.115 -11.672 30.116 1.00 28.83 104 LEU A N 1
ATOM 768 C CA . LEU A 1 104 ? 21.322 -11.204 31.488 1.00 33.12 104 LEU A CA 1
ATOM 769 C C . LEU A 1 104 ? 21.816 -12.327 32.392 1.00 36.28 104 LEU A C 1
ATOM 770 O O . LEU A 1 104 ? 22.714 -12.126 33.213 1.00 42.98 104 LEU A O 1
ATOM 775 N N . MET A 1 105 ? 21.230 -13.509 32.240 1.00 32.69 105 MET A N 1
ATOM 776 C CA . MET A 1 105 ? 21.684 -14.676 32.982 1.00 35.15 105 MET A CA 1
ATOM 777 C C . MET A 1 105 ? 23.130 -14.995 32.619 1.00 44.97 105 MET A C 1
ATOM 778 O O . MET A 1 105 ? 23.959 -15.277 33.489 1.00 40.20 105 MET A O 1
ATOM 783 N N . GLU A 1 106 ? 23.429 -14.937 31.325 1.00 49.32 106 GLU A N 1
ATOM 784 C CA . GLU A 1 106 ? 24.756 -15.287 30.837 1.00 54.19 106 GLU A CA 1
ATOM 785 C C . GLU A 1 106 ? 25.853 -14.424 31.450 1.00 53.37 106 GLU A C 1
ATOM 786 O O . GLU A 1 106 ? 26.948 -14.912 31.728 1.00 50.75 106 GLU A O 1
ATOM 792 N N . MET A 1 107 ? 25.563 -13.146 31.670 1.00 51.69 107 MET A N 1
ATOM 793 C CA . MET A 1 107 ? 26.586 -12.242 32.184 1.00 55.01 107 MET A CA 1
ATOM 794 C C . MET A 1 107 ? 26.699 -12.261 33.708 1.00 53.20 107 MET A C 1
ATOM 795 O O . MET A 1 107 ? 27.462 -11.489 34.290 1.00 51.45 107 MET A O 1
ATOM 800 N N . GLY A 1 108 ? 25.945 -13.153 34.343 1.00 47.78 108 GLY A N 1
ATOM 801 C CA . GLY A 1 108 ? 26.058 -13.364 35.775 1.00 45.35 108 GLY A CA 1
ATOM 802 C C . GLY A 1 108 ? 25.302 -12.369 36.635 1.00 43.39 108 GLY A C 1
ATOM 803 O O . GLY A 1 108 ? 25.572 -12.242 37.822 1.00 39.85 108 GLY A O 1
ATOM 804 N N . ALA A 1 109 ? 24.350 -11.659 36.044 1.00 44.72 109 ALA A N 1
ATOM 805 C CA . ALA A 1 109 ? 23.592 -10.671 36.795 1.00 42.63 109 ALA A CA 1
ATOM 806 C C . ALA A 1 109 ? 22.719 -11.352 37.843 1.00 36.82 109 ALA A C 1
ATOM 807 O O . ALA A 1 109 ? 22.139 -12.403 37.579 1.00 37.77 109 ALA A O 1
ATOM 809 N N . ASN A 1 110 ? 22.665 -10.769 39.040 1.00 34.48 110 ASN A N 1
ATOM 810 C CA . ASN A 1 110 ? 21.697 -11.177 40.055 1.00 32.36 110 ASN A CA 1
ATOM 811 C C . ASN A 1 110 ? 20.316 -10.726 39.606 1.00 31.76 110 ASN A C 1
ATOM 812 O O . ASN A 1 110 ? 20.016 -9.534 39.600 1.00 31.88 110 ASN A O 1
ATOM 817 N N . LEU A 1 111 ? 19.469 -11.677 39.242 1.00 33.60 111 LEU A N 1
ATOM 818 C CA . LEU A 1 111 ? 18.302 -11.348 38.440 1.00 34.28 111 LEU A CA 1
ATOM 819 C C . LEU A 1 111 ? 16.983 -11.659 39.131 1.00 32.05 111 LEU A C 1
ATOM 820 O O . LEU A 1 111 ? 16.887 -12.597 39.920 1.00 31.77 111 LEU A O 1
ATOM 825 N N . LEU A 1 112 ? 15.974 -10.852 38.813 1.00 29.25 112 LEU A N 1
ATOM 826 C CA . LEU A 1 112 ? 14.612 -11.035 39.299 1.00 27.73 112 LEU A CA 1
ATOM 827 C C . LEU A 1 112 ? 13.664 -10.611 38.188 1.00 28.21 112 LEU A C 1
ATOM 828 O O . LEU A 1 112 ? 13.831 -9.547 37.585 1.00 30.35 112 LEU A O 1
ATOM 833 N N . LEU A 1 113 ? 12.665 -11.442 37.925 1.00 26.54 113 LEU A N 1
ATOM 834 C CA . LEU A 1 113 ? 11.777 -11.225 36.794 1.00 28.97 113 LEU A CA 1
ATOM 835 C C . LEU A 1 113 ? 10.454 -10.608 37.244 1.00 29.07 113 LEU A C 1
ATOM 836 O O . LEU A 1 113 ? 9.737 -11.184 38.060 1.00 33.75 113 LEU A O 1
ATOM 841 N N . ALA A 1 114 ? 10.150 -9.425 36.723 1.00 26.94 114 ALA A N 1
ATOM 842 C CA . ALA A 1 114 ? 8.863 -8.789 36.944 1.00 27.44 114 ALA A CA 1
ATOM 843 C C . ALA A 1 114 ? 8.012 -8.970 35.691 1.00 29.20 114 ALA A C 1
ATOM 844 O O . ALA A 1 114 ? 8.305 -8.405 34.636 1.00 25.94 114 ALA A O 1
ATOM 846 N N . LEU A 1 115 ? 6.955 -9.763 35.833 1.00 25.86 115 LEU A N 1
ATOM 847 C CA . LEU A 1 115 ? 6.108 -10.179 34.726 1.00 24.58 115 LEU A CA 1
ATOM 848 C C . LEU A 1 115 ? 4.884 -9.276 34.680 1.00 25.96 115 LEU A C 1
ATOM 849 O O . LEU A 1 115 ? 3.901 -9.488 35.405 1.00 23.17 115 LEU A O 1
ATOM 854 N N . ASN A 1 116 ? 4.976 -8.250 33.844 1.00 21.96 116 ASN A N 1
ATOM 855 C CA . ASN A 1 116 ? 4.003 -7.177 33.789 1.00 25.78 116 ASN A CA 1
ATOM 856 C C . ASN A 1 116 ? 2.867 -7.425 32.794 1.00 28.02 116 ASN A C 1
ATOM 857 O O . ASN A 1 116 ? 2.915 -8.353 31.985 1.00 30.77 116 ASN A O 1
ATOM 862 N N . LYS A 1 117 ? 1.841 -6.583 32.877 1.00 23.70 117 LYS A N 1
ATOM 863 C CA . LYS A 1 117 ? 0.690 -6.637 31.988 1.00 25.38 117 LYS A CA 1
ATOM 864 C C . LYS A 1 117 ? -0.103 -7.933 32.147 1.00 26.79 117 LYS A C 1
ATOM 865 O O . LYS A 1 117 ? -0.648 -8.458 31.177 1.00 26.03 117 LYS A O 1
ATOM 871 N N . MET A 1 118 ? -0.179 -8.439 33.377 1.00 31.26 118 MET A N 1
ATOM 872 C CA . MET A 1 118 ? -0.916 -9.674 33.629 1.00 29.87 118 MET A CA 1
ATOM 873 C C . MET A 1 118 ? -2.391 -9.473 33.340 1.00 24.59 118 MET A C 1
ATOM 874 O O . MET A 1 118 ? -3.094 -10.413 32.966 1.00 27.73 118 MET A O 1
ATOM 879 N N . ASP A 1 119 ? -2.868 -8.246 33.512 1.00 28.78 119 ASP A N 1
ATOM 880 C CA . ASP A 1 119 ? -4.262 -7.937 33.217 1.00 30.99 119 ASP A CA 1
ATOM 881 C C . ASP A 1 119 ? -4.543 -8.066 31.707 1.00 34.32 119 ASP A C 1
ATOM 882 O O . ASP A 1 119 ? -5.613 -8.525 31.299 1.00 31.84 119 ASP A O 1
ATOM 887 N N . LEU A 1 120 ? -3.582 -7.658 30.885 1.00 32.12 120 LEU A N 1
ATOM 888 C CA . LEU A 1 120 ? -3.723 -7.799 29.436 1.00 30.38 120 LEU A CA 1
ATOM 889 C C . LEU A 1 120 ? -3.757 -9.280 29.063 1.00 28.45 120 LEU A C 1
ATOM 890 O O . LEU A 1 120 ? -4.625 -9.718 28.309 1.00 28.98 120 LEU A O 1
ATOM 895 N N . ALA A 1 121 ? -2.820 -10.052 29.606 1.00 25.58 121 ALA A N 1
ATOM 896 C CA . ALA A 1 121 ? -2.798 -11.490 29.364 1.00 34.14 121 ALA A CA 1
ATOM 897 C C . ALA A 1 121 ? -4.142 -12.120 29.712 1.00 41.47 121 ALA A C 1
ATOM 898 O O . ALA A 1 121 ? -4.711 -12.878 28.924 1.00 39.99 121 ALA A O 1
ATOM 900 N N . LYS A 1 122 ? -4.646 -11.799 30.896 1.00 40.67 122 LYS A N 1
ATOM 901 C CA . LYS A 1 122 ? -5.927 -12.330 31.351 1.00 44.25 122 LYS A CA 1
ATOM 902 C C . LYS A 1 122 ? -7.054 -12.041 30.356 1.00 42.04 122 LYS A C 1
ATOM 903 O O . LYS A 1 122 ? -7.826 -12.933 29.998 1.00 43.59 122 LYS A O 1
ATOM 909 N N . SER A 1 123 ? -7.145 -10.795 29.908 1.00 39.85 123 SER A N 1
ATOM 910 C CA . SER A 1 123 ? -8.234 -10.387 29.026 1.00 45.95 123 SER A CA 1
ATOM 911 C C . SER A 1 123 ? -8.091 -10.968 27.616 1.00 43.20 123 SER A C 1
ATOM 912 O O . SER A 1 123 ? -9.053 -10.994 26.855 1.00 48.67 123 SER A O 1
ATOM 915 N N . LEU A 1 124 ? -6.893 -11.435 27.279 1.00 38.02 124 LEU A N 1
ATOM 916 C CA . LEU A 1 124 ? -6.638 -12.027 25.968 1.00 41.24 124 LEU A CA 1
ATOM 917 C C . LEU A 1 124 ? -6.552 -13.550 26.039 1.00 45.36 124 LEU A C 1
ATOM 918 O O . LEU A 1 124 ? -6.155 -14.206 25.069 1.00 49.48 124 LEU A O 1
ATOM 923 N N . GLY A 1 125 ? -6.906 -14.098 27.197 1.00 45.48 125 GLY A N 1
ATOM 924 C CA . GLY A 1 125 ? -6.998 -15.536 27.380 1.00 48.51 125 GLY A CA 1
ATOM 925 C C . GLY A 1 125 ? -5.670 -16.263 27.459 1.00 49.61 125 GLY A C 1
ATOM 926 O O . GLY A 1 125 ? -5.627 -17.493 27.398 1.00 50.52 125 GLY A O 1
ATOM 927 N N . ILE A 1 126 ? -4.588 -15.504 27.605 1.00 47.21 126 ILE A N 1
ATOM 928 C CA . ILE A 1 126 ? -3.246 -16.068 27.680 1.00 42.66 126 ILE A CA 1
ATOM 929 C C . ILE A 1 126 ? -2.899 -16.460 29.118 1.00 46.31 126 ILE A C 1
ATOM 930 O O . ILE A 1 126 ? -2.941 -15.626 30.025 1.00 39.84 126 ILE A O 1
ATOM 935 N N . GLU A 1 127 ? -2.559 -17.730 29.320 1.00 50.05 127 GLU A N 1
ATOM 936 C CA . GLU A 1 127 ? -2.228 -18.230 30.651 1.00 56.27 127 GLU A CA 1
ATOM 937 C C . GLU A 1 127 ? -0.727 -18.415 30.824 1.00 51.31 127 GLU A C 1
ATOM 938 O O . GLU A 1 127 ? -0.072 -19.053 30.000 1.00 50.73 127 GLU A O 1
ATOM 944 N N . ILE A 1 128 ? -0.183 -17.856 31.897 1.00 49.58 128 ILE A N 1
ATOM 945 C CA . ILE A 1 128 ? 1.229 -18.035 32.206 1.00 50.73 128 ILE A CA 1
ATOM 946 C C . ILE A 1 128 ? 1.384 -18.836 33.491 1.00 52.36 128 ILE A C 1
ATOM 947 O O . ILE A 1 128 ? 0.906 -18.420 34.546 1.00 54.57 128 ILE A O 1
ATOM 952 N N . ASP A 1 129 ? 2.046 -19.985 33.409 1.00 51.17 129 ASP A N 1
ATOM 953 C CA . ASP A 1 129 ? 2.350 -20.749 34.613 1.00 50.80 129 ASP A CA 1
ATOM 954 C C . ASP A 1 129 ? 3.593 -20.169 35.282 1.00 47.42 129 ASP A C 1
ATOM 955 O O . ASP A 1 129 ? 4.720 -20.514 34.927 1.00 45.80 129 ASP A O 1
ATOM 960 N N . VAL A 1 130 ? 3.378 -19.279 36.247 1.00 47.07 130 VAL A N 1
ATOM 961 C CA . VAL A 1 130 ? 4.477 -18.595 36.925 1.00 46.43 130 VAL A CA 1
ATOM 962 C C . VAL A 1 130 ? 5.386 -19.553 37.687 1.00 50.55 130 VAL A C 1
ATOM 963 O O . VAL A 1 130 ? 6.608 -19.412 37.662 1.00 51.00 130 VAL A O 1
ATOM 967 N N . ASP A 1 131 ? 4.789 -20.522 38.371 1.00 56.23 131 ASP A N 1
ATOM 968 C CA . ASP A 1 131 ? 5.561 -21.465 39.173 1.00 58.74 131 ASP A CA 1
ATOM 969 C C . ASP A 1 131 ? 6.463 -22.326 38.298 1.00 55.71 131 ASP A C 1
ATOM 970 O O . ASP A 1 131 ? 7.553 -22.722 38.712 1.00 58.68 131 ASP A O 1
ATOM 975 N N . LYS A 1 132 ? 6.002 -22.606 37.086 1.00 51.08 132 LYS A N 1
ATOM 976 C CA . LYS A 1 132 ? 6.745 -23.431 36.144 1.00 52.64 132 LYS A CA 1
ATOM 977 C C . LYS A 1 132 ? 7.849 -22.623 35.470 1.00 49.70 132 LYS A C 1
ATOM 978 O O . LYS A 1 132 ? 8.953 -23.121 35.247 1.00 51.06 132 LYS A O 1
ATOM 984 N N . LEU A 1 133 ? 7.541 -21.373 35.148 1.00 44.61 133 LEU A N 1
ATOM 985 C CA . LEU A 1 133 ? 8.518 -20.468 34.558 1.00 45.00 133 LEU A CA 1
ATOM 986 C C . LEU A 1 133 ? 9.670 -20.249 35.537 1.00 43.97 133 LEU A C 1
ATOM 987 O O . LEU A 1 133 ? 10.838 -20.200 35.149 1.00 43.29 133 LEU A O 1
ATOM 992 N N . GLU A 1 134 ? 9.317 -20.137 36.813 1.00 42.71 134 GLU A N 1
ATOM 993 C CA . GLU A 1 134 ? 10.276 -19.920 37.882 1.00 47.93 134 GLU A CA 1
ATOM 994 C C . GLU A 1 134 ? 11.208 -21.120 38.000 1.00 52.34 134 GLU A C 1
ATOM 995 O O . GLU A 1 134 ? 12.427 -20.970 38.079 1.00 52.61 134 GLU A O 1
ATOM 1001 N N . LYS A 1 135 ? 10.621 -22.314 38.017 1.00 56.07 135 LYS A N 1
ATOM 1002 C CA . LYS A 1 135 ? 11.387 -23.548 38.157 1.00 57.91 135 LYS A CA 1
ATOM 1003 C C . LYS A 1 135 ? 12.380 -23.734 37.016 1.00 57.91 135 LYS A C 1
ATOM 1004 O O . LYS A 1 135 ? 13.546 -24.043 37.247 1.00 57.43 135 LYS A O 1
ATOM 1010 N N . ILE A 1 136 ? 11.911 -23.542 35.787 1.00 57.89 136 ILE A N 1
ATOM 1011 C CA . ILE A 1 136 ? 12.756 -23.689 34.606 1.00 59.77 136 ILE A CA 1
ATOM 1012 C C . ILE A 1 136 ? 13.942 -22.727 34.608 1.00 58.65 136 ILE A C 1
ATOM 1013 O O . ILE A 1 136 ? 15.089 -23.146 34.449 1.00 61.94 136 ILE A O 1
ATOM 1018 N N . LEU A 1 137 ? 13.653 -21.439 34.780 1.00 54.34 137 LEU A N 1
ATOM 1019 C CA . LEU A 1 137 ? 14.672 -20.393 34.707 1.00 50.02 137 LEU A CA 1
ATOM 1020 C C . LEU A 1 137 ? 15.643 -20.421 35.881 1.00 47.94 137 LEU A C 1
ATOM 1021 O O . LEU A 1 137 ? 16.844 -20.219 35.705 1.00 51.82 137 LEU A O 1
ATOM 1026 N N . GLY A 1 138 ? 15.120 -20.668 37.077 1.00 42.28 138 GLY A N 1
ATOM 1027 C CA . GLY A 1 138 ? 15.929 -20.607 38.281 1.00 44.83 138 GLY A CA 1
ATOM 1028 C C . GLY A 1 138 ? 15.973 -19.184 38.800 1.00 41.86 138 GLY A C 1
ATOM 1029 O O . GLY A 1 138 ? 16.813 -18.833 39.621 1.00 41.94 138 GLY A O 1
ATOM 1030 N N . VAL A 1 139 ? 15.064 -18.357 38.296 1.00 38.08 139 VAL A N 1
ATOM 1031 C CA . VAL A 1 139 ? 14.945 -16.971 38.728 1.00 40.24 139 VAL A CA 1
ATOM 1032 C C . VAL A 1 139 ? 13.551 -16.742 39.303 1.00 41.97 139 VAL A C 1
ATOM 1033 O O . VAL A 1 139 ? 12.573 -17.329 38.833 1.00 45.24 139 VAL A O 1
ATOM 1037 N N . LYS A 1 140 ? 13.455 -15.895 40.320 1.00 36.58 140 LYS A N 1
ATOM 1038 C CA . LYS A 1 140 ? 12.160 -15.578 40.914 1.00 39.69 140 LYS A CA 1
ATOM 1039 C C . LYS A 1 140 ? 11.313 -14.735 39.958 1.00 34.95 140 LYS A C 1
ATOM 1040 O O . LYS A 1 140 ? 11.833 -13.845 39.277 1.00 31.38 140 LYS A O 1
ATOM 1046 N N . VAL A 1 141 ? 10.016 -15.023 39.906 1.00 32.76 141 VAL A N 1
ATOM 1047 C CA . VAL A 1 141 ? 9.101 -14.326 39.010 1.00 31.98 141 VAL A CA 1
ATOM 1048 C C . VAL A 1 141 ? 7.984 -13.645 39.785 1.00 32.39 141 VAL A C 1
ATOM 1049 O O . VAL A 1 141 ? 7.279 -14.286 40.563 1.00 37.72 141 VAL A O 1
ATOM 1053 N N . VAL A 1 142 ? 7.818 -12.347 39.563 1.00 29.01 142 VAL A N 1
ATOM 1054 C CA . VAL A 1 142 ? 6.757 -11.595 40.225 1.00 32.19 142 VAL A CA 1
ATOM 1055 C C . VAL A 1 142 ? 5.695 -11.152 39.231 1.00 28.64 142 VAL A C 1
ATOM 1056 O O . VAL A 1 142 ? 5.950 -10.293 38.393 1.00 27.60 142 VAL A O 1
ATOM 1060 N N . PRO A 1 143 ? 4.490 -11.734 39.323 1.00 29.40 143 PRO A N 1
ATOM 1061 C CA . PRO A 1 143 ? 3.405 -11.337 38.418 1.00 30.40 143 PRO A CA 1
ATOM 1062 C C . PRO A 1 143 ? 2.799 -10.001 38.834 1.00 30.42 143 PRO A C 1
ATOM 1063 O O . PRO A 1 143 ? 2.470 -9.817 39.997 1.00 27.99 143 PRO A O 1
ATOM 1067 N N . LEU A 1 144 ? 2.638 -9.071 37.904 1.00 27.05 144 LEU A N 1
ATOM 1068 C CA . LEU A 1 144 ? 1.984 -7.823 38.269 1.00 28.92 144 LEU A CA 1
ATOM 1069 C C . LEU A 1 144 ? 1.258 -7.141 37.121 1.00 30.50 144 LEU A C 1
ATOM 1070 O O . LEU A 1 144 ? 1.398 -7.525 35.961 1.00 28.71 144 LEU A O 1
ATOM 1075 N N . SER A 1 145 ? 0.464 -6.135 37.467 1.00 29.50 145 SER A N 1
ATOM 1076 C CA . SER A 1 145 ? -0.149 -5.263 36.476 1.00 31.45 145 SER A CA 1
ATOM 1077 C C . SER A 1 145 ? 0.080 -3.836 36.944 1.00 28.90 145 SER A C 1
ATOM 1078 O O . SER A 1 145 ? -0.728 -3.284 37.699 1.00 27.09 145 SER A O 1
ATOM 1081 N N . ALA A 1 146 ? 1.179 -3.247 36.492 1.00 25.76 146 ALA A N 1
ATOM 1082 C CA . ALA A 1 146 ? 1.666 -1.988 37.045 1.00 26.75 146 ALA A CA 1
ATOM 1083 C C . ALA A 1 146 ? 0.767 -0.785 36.785 1.00 26.01 146 ALA A C 1
ATOM 1084 O O . ALA A 1 146 ? 0.702 0.137 37.610 1.00 30.38 146 ALA A O 1
ATOM 1086 N N . ALA A 1 147 ? 0.082 -0.785 35.646 1.00 23.29 147 ALA A N 1
ATOM 1087 C CA . ALA A 1 147 ? -0.834 0.302 35.325 1.00 32.92 147 ALA A CA 1
ATOM 1088 C C . ALA A 1 147 ? -2.069 0.272 36.233 1.00 37.51 147 ALA A C 1
ATOM 1089 O O . ALA A 1 147 ? -2.734 1.293 36.420 1.00 39.55 147 ALA A O 1
ATOM 1091 N N . LYS A 1 148 ? -2.378 -0.901 36.781 1.00 33.72 148 LYS A N 1
ATOM 1092 C CA . LYS A 1 148 ? -3.478 -1.027 37.741 1.00 36.55 148 LYS A CA 1
ATOM 1093 C C . LYS A 1 148 ? -2.951 -0.993 39.171 1.00 39.99 148 LYS A C 1
ATOM 1094 O O . LYS A 1 148 ? -3.697 -1.230 40.127 1.00 41.97 148 LYS A O 1
ATOM 1100 N N . LYS A 1 149 ? -1.659 -0.705 39.300 1.00 38.74 149 LYS A N 1
ATOM 1101 C CA . LYS A 1 149 ? -0.978 -0.658 40.590 1.00 40.46 149 LYS A CA 1
ATOM 1102 C C . LYS A 1 149 ? -1.236 -1.913 41.409 1.00 37.46 149 LYS A C 1
ATOM 1103 O O . LYS A 1 149 ? -1.464 -1.847 42.615 1.00 38.66 149 LYS A O 1
ATOM 1109 N N . MET A 1 150 ? -1.197 -3.057 40.741 1.00 32.36 150 MET A N 1
ATOM 1110 C CA . MET A 1 150 ? -1.392 -4.336 41.400 1.00 27.31 150 MET A CA 1
ATOM 1111 C C . MET A 1 150 ? -0.099 -5.140 41.359 1.00 28.35 150 MET A C 1
ATOM 1112 O O . MET A 1 150 ? 0.503 -5.300 40.295 1.00 29.70 150 MET A O 1
ATOM 1117 N N . GLY A 1 151 ? 0.336 -5.618 42.523 1.00 26.89 151 GLY A N 1
ATOM 1118 C CA . GLY A 1 151 ? 1.527 -6.438 42.637 1.00 25.90 151 GLY A CA 1
ATOM 1119 C C . GLY A 1 151 ? 2.789 -5.636 42.898 1.00 32.55 151 GLY A C 1
ATOM 1120 O O . GLY A 1 151 ? 3.902 -6.174 42.832 1.00 27.59 151 GLY A O 1
ATOM 1121 N N . ILE A 1 152 ? 2.623 -4.350 43.197 1.00 35.95 152 ILE A N 1
ATOM 1122 C CA . ILE A 1 152 ? 3.767 -3.470 43.440 1.00 33.55 152 ILE A CA 1
ATOM 1123 C C . ILE A 1 152 ? 4.443 -3.744 44.780 1.00 36.87 152 ILE A C 1
ATOM 1124 O O . ILE A 1 152 ? 5.677 -3.696 44.881 1.00 35.46 152 ILE A O 1
ATOM 1129 N N . GLU A 1 153 ? 3.647 -4.025 45.808 1.00 30.40 153 GLU A N 1
ATOM 1130 C CA . GLU A 1 153 ? 4.223 -4.357 47.109 1.00 33.24 153 GLU A CA 1
ATOM 1131 C C . GLU A 1 153 ? 4.873 -5.730 47.051 1.00 28.90 153 GLU A C 1
ATOM 1132 O O . GLU A 1 153 ? 5.876 -5.966 47.715 1.00 26.63 153 GLU A O 1
ATOM 1138 N N . GLU A 1 154 ? 4.304 -6.638 46.262 1.00 24.51 154 GLU A N 1
ATOM 1139 C CA . GLU A 1 154 ? 4.940 -7.940 46.070 1.00 26.92 154 GLU A CA 1
ATOM 1140 C C . GLU A 1 154 ? 6.316 -7.753 45.457 1.00 22.89 154 GLU A C 1
ATOM 1141 O O . GLU A 1 154 ? 7.278 -8.400 45.871 1.00 27.76 154 GLU A O 1
ATOM 1147 N N . LEU A 1 155 ? 6.405 -6.856 44.479 1.00 29.99 155 LEU A N 1
ATOM 1148 C CA . LEU A 1 155 ? 7.679 -6.561 43.824 1.00 27.42 155 LEU A CA 1
ATOM 1149 C C . LEU A 1 155 ? 8.676 -5.994 44.826 1.00 27.31 155 LEU A C 1
ATOM 1150 O O . LEU A 1 155 ? 9.821 -6.434 44.863 1.00 26.48 155 LEU A O 1
ATOM 1155 N N . LYS A 1 156 ? 8.248 -5.032 45.643 1.00 30.68 156 LYS A N 1
ATOM 1156 C CA . LYS A 1 156 ? 9.135 -4.479 46.672 1.00 33.45 156 LYS A CA 1
ATOM 1157 C C . LYS A 1 156 ? 9.631 -5.571 47.611 1.00 28.80 156 LYS A C 1
ATOM 1158 O O . LYS A 1 156 ? 10.774 -5.554 48.070 1.00 28.49 156 LYS A O 1
ATOM 1164 N N . LYS A 1 157 ? 8.765 -6.531 47.897 1.00 30.62 157 LYS A N 1
ATOM 1165 C CA . LYS A 1 157 ? 9.121 -7.591 48.823 1.00 30.83 157 LYS A CA 1
ATOM 1166 C C . LYS A 1 157 ? 10.093 -8.569 48.183 1.00 26.80 157 LYS A C 1
ATOM 1167 O O . LYS A 1 157 ? 11.079 -8.970 48.807 1.00 26.44 157 LYS A O 1
ATOM 1173 N N . ALA A 1 158 ? 9.807 -8.958 46.945 1.00 31.00 158 ALA A N 1
ATOM 1174 C CA . ALA A 1 158 ? 10.666 -9.874 46.218 1.00 27.49 158 ALA A CA 1
ATOM 1175 C C . ALA A 1 158 ? 12.038 -9.260 46.043 1.00 26.73 158 ALA A C 1
ATOM 1176 O O . ALA A 1 158 ? 13.050 -9.945 46.184 1.00 34.29 158 ALA A O 1
ATOM 1178 N N . ILE A 1 159 ? 12.075 -7.965 45.739 1.00 23.20 159 ILE A N 1
ATOM 1179 C CA . ILE A 1 159 ? 13.354 -7.252 45.630 1.00 23.24 159 ILE A CA 1
ATOM 1180 C C . ILE A 1 159 ? 14.179 -7.338 46.923 1.00 27.07 159 ILE A C 1
ATOM 1181 O O . ILE A 1 159 ? 15.350 -7.721 46.911 1.00 27.56 159 ILE A O 1
ATOM 1186 N N . SER A 1 160 ? 13.571 -6.992 48.046 1.00 29.02 160 SER A N 1
ATOM 1187 C CA . SER A 1 160 ? 14.306 -6.973 49.312 1.00 32.74 160 SER A CA 1
ATOM 1188 C C . SER A 1 160 ? 14.884 -8.337 49.720 1.00 26.21 160 SER A C 1
ATOM 1189 O O . SER A 1 160 ? 15.832 -8.405 50.486 1.00 33.87 160 SER A O 1
ATOM 1192 N N . ILE A 1 161 ? 14.281 -9.417 49.240 1.00 32.97 161 ILE A N 1
ATOM 1193 C CA . ILE A 1 161 ? 14.789 -10.757 49.511 1.00 32.87 161 ILE A CA 1
ATOM 1194 C C . ILE A 1 161 ? 15.894 -11.090 48.516 1.00 34.37 161 ILE A C 1
ATOM 1195 O O . ILE A 1 161 ? 16.930 -11.651 48.889 1.00 31.81 161 ILE A O 1
ATOM 1200 N N . ALA A 1 162 ? 15.675 -10.718 47.256 1.00 30.79 162 ALA A N 1
ATOM 1201 C CA . ALA A 1 162 ? 16.619 -11.024 46.186 1.00 34.14 162 ALA A CA 1
ATOM 1202 C C . ALA A 1 162 ? 17.986 -10.340 46.307 1.00 37.48 162 ALA A C 1
ATOM 1203 O O . ALA A 1 162 ? 18.976 -10.863 45.796 1.00 34.99 162 ALA A O 1
ATOM 1205 N N . VAL A 1 163 ? 18.054 -9.175 46.951 1.00 42.47 163 VAL A N 1
ATOM 1206 C CA . VAL A 1 163 ? 19.336 -8.470 47.058 1.00 50.76 163 VAL A CA 1
ATOM 1207 C C . VAL A 1 163 ? 20.276 -9.157 48.042 1.00 62.02 163 VAL A C 1
ATOM 1208 O O . VAL A 1 163 ? 21.482 -8.906 48.044 1.00 68.86 163 VAL A O 1
ATOM 1212 N N . LYS A 1 164 ? 19.713 -10.017 48.882 1.00 63.74 164 LYS A N 1
ATOM 1213 C CA . LYS A 1 164 ? 20.491 -10.751 49.865 1.00 68.02 164 LYS A CA 1
ATOM 1214 C C . LYS A 1 164 ? 20.923 -12.097 49.295 1.00 79.44 164 LYS A C 1
ATOM 1215 O O . LYS A 1 164 ? 21.893 -12.701 49.757 1.00 80.68 164 LYS A O 1
ATOM 1221 N N . ASP A 1 165 ? 20.195 -12.554 48.279 1.00 86.90 165 ASP A N 1
ATOM 1222 C CA . ASP A 1 165 ? 20.536 -13.778 47.563 1.00 92.82 165 ASP A CA 1
ATOM 1223 C C . ASP A 1 165 ? 21.612 -13.506 46.514 1.00 93.26 165 ASP A C 1
ATOM 1224 O O . ASP A 1 165 ? 22.791 -13.791 46.726 1.00 94.01 165 ASP A O 1
ATOM 1229 N N . MET B 1 1 ? -12.039 4.356 -13.252 1.00 42.77 1 MET B N 1
ATOM 1230 C CA . MET B 1 1 ? -11.193 3.259 -12.805 1.00 39.05 1 MET B CA 1
ATOM 1231 C C . MET B 1 1 ? -11.838 2.520 -11.637 1.00 34.63 1 MET B C 1
ATOM 1232 O O . MET B 1 1 ? -12.473 3.138 -10.777 1.00 42.20 1 MET B O 1
ATOM 1237 N N . LYS B 1 2 ? -11.685 1.196 -11.612 1.00 28.13 2 LYS B N 1
ATOM 1238 C CA . LYS B 1 2 ? -12.299 0.384 -10.561 1.00 31.33 2 LYS B CA 1
ATOM 1239 C C . LYS B 1 2 ? -11.601 0.695 -9.263 1.00 32.01 2 LYS B C 1
ATOM 1240 O O . LYS B 1 2 ? -10.376 0.743 -9.231 1.00 31.42 2 LYS B O 1
ATOM 1246 N N . SER B 1 3 ? -12.373 0.899 -8.200 1.00 29.60 3 SER B N 1
ATOM 1247 C CA . SER B 1 3 ? -11.802 1.131 -6.885 1.00 35.28 3 SER B CA 1
ATOM 1248 C C . SER B 1 3 ? -12.321 0.097 -5.895 1.00 37.50 3 SER B C 1
ATOM 1249 O O . SER B 1 3 ? -13.429 -0.422 -6.048 1.00 37.00 3 SER B O 1
ATOM 1252 N N . TYR B 1 4 ? -11.501 -0.210 -4.891 1.00 34.74 4 TYR B N 1
ATOM 1253 C CA . TYR B 1 4 ? -11.883 -1.099 -3.801 1.00 30.59 4 TYR B CA 1
ATOM 1254 C C . TYR B 1 4 ? -11.698 -0.383 -2.465 1.00 34.09 4 TYR B C 1
ATOM 1255 O O . TYR B 1 4 ? -10.935 0.585 -2.374 1.00 31.72 4 TYR B O 1
ATOM 1264 N N . GLU B 1 5 ? -12.397 -0.861 -1.437 1.00 29.22 5 GLU B N 1
ATOM 1265 C CA . GLU B 1 5 ? -12.280 -0.308 -0.089 1.00 28.08 5 GLU B CA 1
ATOM 1266 C C . GLU B 1 5 ? -11.500 -1.253 0.808 1.00 26.93 5 GLU B C 1
ATOM 1267 O O . GLU B 1 5 ? -11.895 -2.404 0.998 1.00 26.78 5 GLU B O 1
ATOM 1273 N N . ILE B 1 6 ? -10.414 -0.747 1.385 1.00 24.35 6 ILE B N 1
ATOM 1274 C CA . ILE B 1 6 ? -9.529 -1.535 2.225 1.00 23.70 6 ILE B CA 1
ATOM 1275 C C . ILE B 1 6 ? -9.459 -0.903 3.611 1.00 26.55 6 ILE B C 1
ATOM 1276 O O . ILE B 1 6 ? -9.383 0.321 3.729 1.00 30.76 6 ILE B O 1
ATOM 1281 N N . ALA B 1 7 ? -9.475 -1.726 4.655 1.00 20.13 7 ALA B N 1
ATOM 1282 C CA . ALA B 1 7 ? -9.232 -1.222 6.003 1.00 24.06 7 ALA B CA 1
ATOM 1283 C C . ALA B 1 7 ? -8.048 -1.926 6.666 1.00 25.38 7 ALA B C 1
ATOM 1284 O O . ALA B 1 7 ? -7.915 -3.151 6.572 1.00 24.04 7 ALA B O 1
ATOM 1286 N N . LEU B 1 8 ? -7.202 -1.148 7.343 1.00 21.30 8 LEU B N 1
ATOM 1287 C CA . LEU B 1 8 ? -6.124 -1.704 8.164 1.00 24.06 8 LEU B CA 1
ATOM 1288 C C . LEU B 1 8 ? -6.607 -1.829 9.602 1.00 23.84 8 LEU B C 1
ATOM 1289 O O . LEU B 1 8 ? -7.260 -0.915 10.113 1.00 27.39 8 LEU B O 1
ATOM 1294 N N . ILE B 1 9 ? -6.269 -2.935 10.260 1.00 18.41 9 ILE B N 1
ATOM 1295 C CA . ILE B 1 9 ? -6.654 -3.126 11.657 1.00 22.92 9 ILE B CA 1
ATOM 1296 C C . ILE B 1 9 ? -5.654 -4.017 12.377 1.00 23.07 9 ILE B C 1
ATOM 1297 O O . ILE B 1 9 ? -5.108 -4.946 11.795 1.00 25.96 9 ILE B O 1
ATOM 1302 N N . GLY B 1 10 ? -5.413 -3.738 13.650 1.00 24.21 10 GLY B N 1
ATOM 1303 C CA . GLY B 1 10 ? -4.415 -4.486 14.397 1.00 25.99 10 GLY B CA 1
ATOM 1304 C C . GLY B 1 10 ? -4.244 -3.945 15.806 1.00 25.06 10 GLY B C 1
ATOM 1305 O O . GLY B 1 10 ? -4.784 -2.885 16.134 1.00 21.76 10 GLY B O 1
ATOM 1306 N N . ASN B 1 11 ? -3.501 -4.680 16.630 1.00 24.11 11 ASN B N 1
ATOM 1307 C CA . ASN B 1 11 ? -3.166 -4.243 17.983 1.00 25.44 11 ASN B CA 1
ATOM 1308 C C . ASN B 1 11 ? -2.459 -2.893 17.943 1.00 25.27 11 ASN B C 1
ATOM 1309 O O . ASN B 1 11 ? -1.921 -2.490 16.906 1.00 30.01 11 ASN B O 1
ATOM 1314 N N . PRO B 1 12 ? -2.444 -2.187 19.078 1.00 25.78 12 PRO B N 1
ATOM 1315 C CA . PRO B 1 12 ? -1.616 -0.980 19.143 1.00 21.68 12 PRO B CA 1
ATOM 1316 C C . PRO B 1 12 ? -0.133 -1.304 18.922 1.00 26.76 12 PRO B C 1
ATOM 1317 O O . PRO B 1 12 ? 0.364 -2.350 19.366 1.00 21.95 12 PRO B O 1
ATOM 1321 N N . ASN B 1 13 ? 0.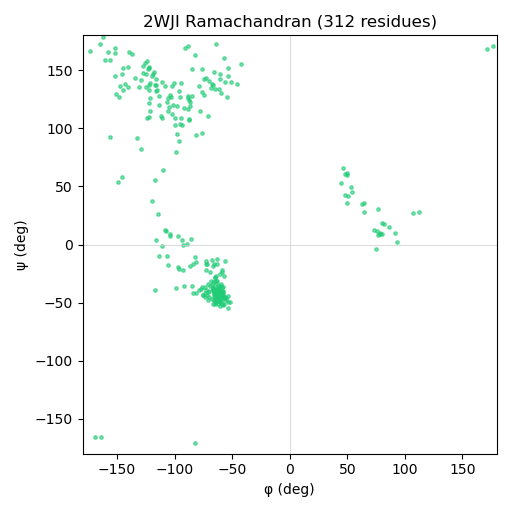557 -0.413 18.217 1.00 30.61 13 ASN B N 1
ATOM 1322 C CA . ASN B 1 13 ? 2.018 -0.471 18.091 1.00 31.10 13 ASN B CA 1
ATOM 1323 C C . ASN B 1 13 ? 2.530 -1.500 17.079 1.00 29.36 13 ASN B C 1
ATOM 1324 O O . ASN B 1 13 ? 3.733 -1.753 17.020 1.00 28.76 13 ASN B O 1
ATOM 1329 N N . VAL B 1 14 ? 1.640 -2.083 16.274 1.00 23.45 14 VAL B N 1
ATOM 1330 C CA . VAL B 1 14 ? 2.088 -3.131 15.354 1.00 25.18 14 VAL B CA 1
ATOM 1331 C C . VAL B 1 14 ? 2.706 -2.601 14.062 1.00 22.99 14 VAL B C 1
ATOM 1332 O O . VAL B 1 14 ? 3.298 -3.364 13.302 1.00 25.14 14 VAL B O 1
ATOM 1336 N N . GLY B 1 15 ? 2.568 -1.298 13.822 1.00 23.65 15 GLY B N 1
ATOM 1337 C CA . GLY B 1 15 ? 3.081 -0.676 12.613 1.00 28.92 15 GLY B CA 1
ATOM 1338 C C . GLY B 1 15 ? 1.999 -0.276 11.615 1.00 29.76 15 GLY B C 1
ATOM 1339 O O . GLY B 1 15 ? 2.251 -0.209 10.402 1.00 27.80 15 GLY B O 1
ATOM 1340 N N . LYS B 1 16 ? 0.793 -0.005 12.112 1.00 23.92 16 LYS B N 1
ATOM 1341 C CA . LYS B 1 16 ? -0.312 0.363 11.234 1.00 24.24 16 LYS B CA 1
ATOM 1342 C C . LYS B 1 16 ? -0.001 1.630 10.450 1.00 26.94 16 LYS B C 1
ATOM 1343 O O . LYS B 1 16 ? -0.177 1.673 9.239 1.00 25.63 16 LYS B O 1
ATOM 1349 N N . SER B 1 17 ? 0.455 2.667 11.145 1.00 27.98 17 SER B N 1
ATOM 1350 C CA . SER B 1 17 ? 0.751 3.928 10.471 1.00 30.46 17 SER B CA 1
ATOM 1351 C C . SER B 1 17 ? 1.922 3.786 9.509 1.00 26.77 17 SER B C 1
ATOM 1352 O O . SER B 1 17 ? 1.897 4.342 8.416 1.00 29.72 17 SER B O 1
ATOM 1355 N N . THR B 1 18 ? 2.942 3.034 9.911 1.00 26.37 18 THR B N 1
ATOM 1356 C CA . THR B 1 18 ? 4.110 2.833 9.051 1.00 24.61 18 THR B CA 1
ATOM 1357 C C . THR B 1 18 ? 3.649 2.198 7.741 1.00 25.12 18 THR B C 1
ATOM 1358 O O . THR B 1 18 ? 4.064 2.611 6.660 1.00 25.87 18 THR B O 1
ATOM 1362 N N . ILE B 1 19 ? 2.757 1.217 7.834 1.00 22.24 19 ILE B N 1
ATOM 1363 C CA . ILE B 1 19 ? 2.247 0.554 6.636 1.00 28.07 19 ILE B CA 1
ATOM 1364 C C . ILE B 1 19 ? 1.300 1.452 5.829 1.00 23.82 19 ILE B C 1
ATOM 1365 O O . ILE B 1 19 ? 1.401 1.520 4.605 1.00 29.59 19 ILE B O 1
ATOM 1370 N N . PHE B 1 20 ? 0.404 2.157 6.519 1.00 24.78 20 PHE B N 1
ATOM 1371 C CA . PHE B 1 20 ? -0.472 3.118 5.857 1.00 33.78 20 PHE B CA 1
ATOM 1372 C C . PHE B 1 20 ? 0.354 4.104 5.031 1.00 33.83 20 PHE B C 1
ATOM 1373 O O . PHE B 1 20 ? 0.126 4.264 3.833 1.00 31.22 20 PHE B O 1
ATOM 1381 N N . ASN B 1 21 ? 1.314 4.762 5.673 1.00 26.99 21 ASN B N 1
ATOM 1382 C CA . ASN B 1 21 ? 2.172 5.725 4.971 1.00 34.09 21 ASN B CA 1
ATOM 1383 C C . ASN B 1 21 ? 2.953 5.124 3.808 1.00 33.12 21 ASN B C 1
ATOM 1384 O O . ASN B 1 21 ? 3.079 5.744 2.748 1.00 39.73 21 ASN B O 1
ATOM 1389 N N . ALA B 1 22 ? 3.482 3.919 4.001 1.00 30.38 22 ALA B N 1
ATOM 1390 C CA . ALA B 1 22 ? 4.249 3.254 2.945 1.00 36.32 22 ALA B CA 1
ATOM 1391 C C . ALA B 1 22 ? 3.376 2.843 1.752 1.00 32.55 22 ALA B C 1
ATOM 1392 O O . ALA B 1 22 ? 3.834 2.830 0.613 1.00 34.29 22 ALA B O 1
ATOM 1394 N N . LEU B 1 23 ? 2.117 2.515 2.021 1.00 25.96 23 LEU B N 1
ATOM 1395 C CA . LEU B 1 23 ? 1.175 2.150 0.971 1.00 27.14 23 LEU B CA 1
ATOM 1396 C C . LEU B 1 23 ? 0.702 3.383 0.213 1.00 31.26 23 LEU B C 1
ATOM 1397 O O . LEU B 1 23 ? 0.616 3.364 -1.009 1.00 31.73 23 LEU B O 1
ATOM 1402 N N . THR B 1 24 ? 0.389 4.451 0.941 1.00 34.72 24 THR B N 1
ATOM 1403 C CA . THR B 1 24 ? -0.307 5.590 0.346 1.00 40.54 24 THR B CA 1
ATOM 1404 C C . THR B 1 24 ? 0.569 6.825 0.138 1.00 51.88 24 THR B C 1
ATOM 1405 O O . THR B 1 24 ? 0.146 7.789 -0.506 1.00 55.00 24 THR B O 1
ATOM 1409 N N . GLY B 1 25 ? 1.779 6.801 0.686 1.00 57.97 25 GLY B N 1
ATOM 1410 C CA . GLY B 1 25 ? 2.683 7.933 0.583 1.00 62.26 25 GLY B CA 1
ATOM 1411 C C . GLY B 1 25 ? 2.292 9.092 1.485 1.00 68.75 25 GLY B C 1
ATOM 1412 O O . GLY B 1 25 ? 3.007 10.092 1.571 1.00 70.98 25 GLY B O 1
ATOM 1413 N N . GLU B 1 26 ? 1.156 8.955 2.164 1.00 71.27 26 GLU B N 1
ATOM 1414 C CA . GLU B 1 26 ? 0.640 10.004 3.043 1.00 75.01 26 GLU B CA 1
ATOM 1415 C C . GLU B 1 26 ? 1.557 10.279 4.234 1.00 79.47 26 GLU B C 1
ATOM 1416 O O . GLU B 1 26 ? 2.529 9.558 4.463 1.00 80.05 26 GLU B O 1
ATOM 1422 N N . ASN B 1 27 ? 1.233 11.328 4.986 1.00 82.65 27 ASN B N 1
ATOM 1423 C CA . ASN B 1 27 ? 1.956 11.672 6.210 1.00 86.47 27 ASN B CA 1
ATOM 1424 C C . ASN B 1 27 ? 3.472 11.726 6.027 1.00 90.94 27 ASN B C 1
ATOM 1425 O O . ASN B 1 27 ? 4.213 10.998 6.688 1.00 91.17 27 ASN B O 1
ATOM 1430 N N . VAL B 1 28 ? 3.922 12.597 5.129 1.00 94.21 28 VAL B N 1
ATOM 1431 C CA . VAL B 1 28 ? 5.348 12.770 4.867 1.00 95.69 28 VAL B CA 1
ATOM 1432 C C . VAL B 1 28 ? 6.111 13.180 6.125 1.00 97.15 28 VAL B C 1
ATOM 1433 O O . VAL B 1 28 ? 5.558 13.818 7.021 1.00 97.94 28 VAL B O 1
ATOM 1437 N N . VAL B 1 38 ? -1.598 17.061 11.585 1.00 95.12 38 VAL B N 1
ATOM 1438 C CA . VAL B 1 38 ? -2.177 15.889 12.233 1.00 93.21 38 VAL B CA 1
ATOM 1439 C C . VAL B 1 38 ? -2.255 14.722 11.248 1.00 87.88 38 VAL B C 1
ATOM 1440 O O . VAL B 1 38 ? -2.297 14.927 10.035 1.00 87.50 38 VAL B O 1
ATOM 1444 N N . GLU B 1 39 ? -2.277 13.500 11.774 1.00 82.83 39 GLU B N 1
ATOM 1445 C CA . GLU B 1 39 ? -2.178 12.305 10.937 1.00 78.67 39 GLU B CA 1
ATOM 1446 C C . GLU B 1 39 ? -3.457 11.977 10.160 1.00 76.77 39 GLU B C 1
ATOM 1447 O O . GLU B 1 39 ? -4.545 11.899 10.733 1.00 78.02 39 GLU B O 1
ATOM 1453 N N . LYS B 1 40 ? -3.307 11.787 8.852 1.00 71.29 40 LYS B N 1
ATOM 1454 C CA . LYS B 1 40 ? -4.395 11.313 8.008 1.00 66.61 40 LYS B CA 1
ATOM 1455 C C . LYS B 1 40 ? -4.637 9.837 8.294 1.00 59.97 40 LYS B C 1
ATOM 1456 O O . LYS B 1 40 ? -3.692 9.080 8.527 1.00 59.03 40 LYS B O 1
ATOM 1462 N N . LYS B 1 41 ? -5.899 9.425 8.269 1.00 55.12 41 LYS B N 1
ATOM 1463 C CA . LYS B 1 41 ? -6.240 8.014 8.419 1.00 51.06 41 LYS B CA 1
ATOM 1464 C C . LYS B 1 41 ? -6.908 7.460 7.160 1.00 45.65 41 LYS B C 1
ATOM 1465 O O . LYS B 1 41 ? -7.329 6.302 7.125 1.00 41.59 41 LYS B O 1
ATOM 1471 N N . GLU B 1 42 ? -7.006 8.295 6.131 1.00 43.81 42 GLU B N 1
ATOM 1472 C CA . GLU B 1 42 ? -7.567 7.866 4.858 1.00 45.05 42 GLU B CA 1
ATOM 1473 C C . GLU B 1 42 ? -6.661 8.254 3.694 1.00 42.12 42 GLU B C 1
ATOM 1474 O O . GLU B 1 42 ? -6.144 9.370 3.634 1.00 41.60 42 GLU B O 1
ATOM 1480 N N . GLY B 1 43 ? -6.468 7.319 2.773 1.00 40.31 43 GLY B N 1
ATOM 1481 C CA . GLY B 1 43 ? -5.673 7.579 1.592 1.00 40.46 43 GLY B CA 1
ATOM 1482 C C . GLY B 1 43 ? -5.930 6.524 0.546 1.00 35.04 43 GLY B C 1
ATOM 1483 O O . GLY B 1 43 ? -6.891 5.763 0.646 1.00 36.10 43 GLY B O 1
ATOM 1484 N N . GLU B 1 44 ? -5.071 6.469 -0.463 1.00 34.70 44 GLU B N 1
ATOM 1485 C CA . GLU B 1 44 ? -5.246 5.507 -1.535 1.00 34.81 44 GLU B CA 1
ATOM 1486 C C . GLU B 1 44 ? -3.921 5.212 -2.222 1.00 34.59 44 GLU B C 1
ATOM 1487 O O . GLU B 1 44 ? -2.971 5.993 -2.137 1.00 36.43 44 GLU B O 1
ATOM 1493 N N . PHE B 1 45 ? -3.864 4.068 -2.891 1.00 35.33 45 PHE B N 1
ATOM 1494 C CA . PHE B 1 45 ? -2.768 3.756 -3.799 1.00 34.51 45 PHE B CA 1
ATOM 1495 C C . PHE B 1 45 ? -3.342 3.066 -5.018 1.00 32.31 45 PHE B C 1
ATOM 1496 O O . PHE B 1 45 ? -4.487 2.620 -5.009 1.00 33.58 45 PHE B O 1
ATOM 1504 N N . GLU B 1 46 ? -2.539 2.986 -6.068 1.00 36.45 46 GLU B N 1
ATOM 1505 C CA . GLU B 1 46 ? -2.951 2.363 -7.312 1.00 37.54 46 GLU B CA 1
ATOM 1506 C C . GLU B 1 46 ? -2.070 1.147 -7.539 1.00 36.70 46 GLU B C 1
ATOM 1507 O O . GLU B 1 46 ? -0.885 1.176 -7.224 1.00 35.82 46 GLU B O 1
ATOM 1513 N N . TYR B 1 47 ? -2.644 0.075 -8.066 1.00 35.27 47 TYR B N 1
ATOM 1514 C CA . TYR B 1 47 ? -1.851 -1.092 -8.431 1.00 34.43 47 TYR B CA 1
ATOM 1515 C C . TYR B 1 47 ? -2.491 -1.846 -9.593 1.00 36.04 47 TYR B C 1
ATOM 1516 O O . TYR B 1 47 ? -3.675 -2.157 -9.565 1.00 32.87 47 TYR B O 1
ATOM 1525 N N . ASN B 1 48 ? -1.697 -2.124 -10.621 1.00 41.47 48 ASN B N 1
ATOM 1526 C CA . ASN B 1 48 ? -2.182 -2.823 -11.798 1.00 37.63 48 ASN B CA 1
ATOM 1527 C C . ASN B 1 48 ? -3.483 -2.233 -12.313 1.00 36.26 48 ASN B C 1
ATOM 1528 O O . ASN B 1 48 ? -4.409 -2.962 -12.651 1.00 38.93 48 ASN B O 1
ATOM 1533 N N . GLY B 1 49 ? -3.560 -0.908 -12.347 1.00 32.05 49 GLY B N 1
ATOM 1534 C CA . GLY B 1 49 ? -4.692 -0.235 -12.954 1.00 33.91 49 GLY B CA 1
ATOM 1535 C C . GLY B 1 49 ? -5.955 -0.123 -12.121 1.00 38.64 49 GLY B C 1
ATOM 1536 O O . GLY B 1 49 ? -6.984 0.296 -12.645 1.00 36.78 49 GLY B O 1
ATOM 1537 N N . GLU B 1 50 ? -5.883 -0.480 -10.837 1.00 36.57 50 GLU B N 1
ATOM 1538 C CA . GLU B 1 50 ? -7.031 -0.342 -9.942 1.00 35.14 50 GLU B CA 1
ATOM 1539 C C . GLU B 1 50 ? -6.717 0.542 -8.743 1.00 34.22 50 GLU B C 1
ATOM 1540 O O . GLU B 1 50 ? -5.555 0.659 -8.311 1.00 25.69 50 GLU B O 1
ATOM 1546 N N . LYS B 1 51 ? -7.751 1.179 -8.210 1.00 32.44 51 LYS B N 1
ATOM 1547 C CA . LYS B 1 51 ? -7.564 2.074 -7.079 1.00 29.63 51 LYS B CA 1
ATOM 1548 C C . LYS B 1 51 ? -8.004 1.409 -5.782 1.00 30.04 51 LYS B C 1
ATOM 1549 O O . LYS B 1 51 ? -9.064 0.770 -5.717 1.00 29.12 51 LYS B O 1
ATOM 1555 N N . PHE B 1 52 ? -7.183 1.575 -4.748 1.00 28.70 52 PHE B N 1
ATOM 1556 C CA . PHE B 1 52 ? -7.423 0.952 -3.458 1.00 26.67 52 PHE B CA 1
ATOM 1557 C C . PHE B 1 52 ? -7.490 2.043 -2.411 1.00 29.55 52 PHE B C 1
ATOM 1558 O O . PHE B 1 52 ? -6.485 2.688 -2.115 1.00 23.86 52 PHE B O 1
ATOM 1566 N N . LYS B 1 53 ? -8.684 2.277 -1.875 1.00 30.12 53 LYS B N 1
ATOM 1567 C CA . LYS B 1 53 ? -8.846 3.280 -0.840 1.00 28.70 53 LYS B CA 1
ATOM 1568 C C . LYS B 1 53 ? -8.601 2.646 0.519 1.00 25.97 53 LYS B C 1
ATOM 1569 O O . LYS B 1 53 ? -9.192 1.624 0.863 1.00 28.47 53 LYS B O 1
ATOM 1575 N N . VAL B 1 54 ? -7.729 3.265 1.295 1.00 26.34 54 VAL B N 1
ATOM 1576 C CA . VAL B 1 54 ? -7.302 2.672 2.551 1.00 24.28 54 VAL B CA 1
ATOM 1577 C C . VAL B 1 54 ? -7.720 3.511 3.748 1.00 27.46 54 VAL B C 1
ATOM 1578 O O . VAL B 1 54 ? -7.516 4.727 3.768 1.00 31.92 54 VAL B O 1
ATOM 1582 N N . VAL B 1 55 ? -8.308 2.852 4.743 1.00 24.23 55 VAL B N 1
ATOM 1583 C CA . VAL B 1 55 ? -8.551 3.485 6.026 1.00 19.54 55 VAL B CA 1
ATOM 1584 C C . VAL B 1 55 ? -7.763 2.783 7.125 1.00 25.54 55 VAL B C 1
ATOM 1585 O O . VAL B 1 55 ? -7.721 1.551 7.181 1.00 27.17 55 VAL B O 1
ATOM 1589 N N . ASP B 1 56 ? -7.158 3.578 8.005 1.00 29.17 56 ASP B N 1
ATOM 1590 C CA . ASP B 1 56 ? -6.406 3.084 9.156 1.00 26.15 56 ASP B CA 1
ATOM 1591 C C . ASP B 1 56 ? -7.283 3.168 10.406 1.00 29.74 56 ASP B C 1
ATOM 1592 O O . ASP B 1 56 ? -7.467 4.252 10.956 1.00 32.90 56 ASP B O 1
ATOM 1597 N N . LEU B 1 57 ? -7.820 2.027 10.843 1.00 21.51 57 LEU B N 1
ATOM 1598 C CA . LEU B 1 57 ? -8.670 1.955 12.040 1.00 21.42 57 LEU B CA 1
ATOM 1599 C C . LEU B 1 57 ? -7.883 2.024 13.353 1.00 29.28 57 LEU B C 1
ATOM 1600 O O . LEU B 1 57 ? -6.735 1.580 13.419 1.00 25.16 57 LEU B O 1
ATOM 1605 N N . PRO B 1 58 ? -8.516 2.558 14.414 1.00 28.76 58 PRO B N 1
ATOM 1606 C CA . PRO B 1 58 ? -7.925 2.672 15.750 1.00 29.23 58 PRO B CA 1
ATOM 1607 C C . PRO B 1 58 ? -7.344 1.344 16.213 1.00 28.19 58 PRO B C 1
ATOM 1608 O O . PRO B 1 58 ? -7.961 0.306 15.972 1.00 29.30 58 PRO B O 1
ATOM 1612 N N . GLY B 1 59 ? -6.181 1.378 16.857 1.00 25.11 59 GLY B N 1
ATOM 1613 C CA . GLY B 1 59 ? -5.565 0.172 17.388 1.00 23.89 59 GLY B CA 1
ATOM 1614 C C . GLY B 1 59 ? -6.458 -0.469 18.432 1.00 26.11 59 GLY B C 1
ATOM 1615 O O . GLY B 1 59 ? -6.982 0.224 19.300 1.00 25.43 59 GLY B O 1
ATOM 1616 N N . VAL B 1 60 ? -6.642 -1.786 18.344 1.00 26.80 60 VAL B N 1
ATOM 1617 C CA . VAL B 1 60 ? -7.515 -2.521 19.264 1.00 26.66 60 VAL B CA 1
ATOM 1618 C C . VAL B 1 60 ? -6.921 -3.900 19.538 1.00 27.77 60 VAL B C 1
ATOM 1619 O O . VAL B 1 60 ? -6.196 -4.432 18.705 1.00 26.35 60 VAL B O 1
ATOM 1623 N N . TYR B 1 61 ? -7.206 -4.464 20.709 1.00 28.34 61 TYR B N 1
ATOM 1624 C CA . TYR B 1 61 ? -6.751 -5.811 21.063 1.00 23.98 61 TYR B CA 1
ATOM 1625 C C . TYR B 1 61 ? -7.821 -6.851 20.780 1.00 31.45 61 TYR B C 1
ATOM 1626 O O . TYR B 1 61 ? -7.526 -8.046 20.662 1.00 34.34 61 TYR B O 1
ATOM 1635 N N . SER B 1 62 ? -9.066 -6.388 20.695 1.00 31.70 62 SER B N 1
ATOM 1636 C CA . SER B 1 62 ? -10.215 -7.254 20.440 1.00 37.69 62 SER B CA 1
ATOM 1637 C C . SER B 1 62 ? -11.411 -6.405 20.025 1.00 39.01 62 SER B C 1
ATOM 1638 O O . SER B 1 62 ? -11.348 -5.178 20.079 1.00 44.01 62 SER B O 1
ATOM 1641 N N . LEU B 1 63 ? -12.499 -7.051 19.617 1.00 34.18 63 LEU B N 1
ATOM 1642 C CA . LEU B 1 63 ? -13.692 -6.333 19.169 1.00 38.88 63 LEU B CA 1
ATOM 1643 C C . LEU B 1 63 ? -14.887 -6.615 20.080 1.00 44.04 63 LEU B C 1
ATOM 1644 O O . LEU B 1 63 ? -15.957 -7.037 19.631 1.00 43.85 63 LEU B O 1
ATOM 1649 N N . THR B 1 64 ? -14.691 -6.354 21.363 1.00 42.27 64 THR B N 1
ATOM 1650 C CA . THR B 1 64 ? -15.652 -6.737 22.382 1.00 51.59 64 THR B CA 1
ATOM 1651 C C . THR B 1 64 ? -16.293 -5.522 23.056 1.00 51.82 64 THR B C 1
ATOM 1652 O O . THR B 1 64 ? -16.724 -5.599 24.206 1.00 54.73 64 THR B O 1
ATOM 1656 N N . ALA B 1 65 ? -16.351 -4.402 22.339 1.00 45.73 65 ALA B N 1
ATOM 1657 C CA . ALA B 1 65 ? -17.085 -3.222 22.806 1.00 49.76 65 ALA B CA 1
ATOM 1658 C C . ALA B 1 65 ? -16.678 -2.735 24.198 1.00 57.13 65 ALA B C 1
ATOM 1659 O O . ALA B 1 65 ? -17.537 -2.426 25.022 1.00 63.44 65 ALA B O 1
ATOM 1661 N N . ASN B 1 66 ? -15.381 -2.656 24.464 1.00 56.95 66 ASN B N 1
ATOM 1662 C CA . ASN B 1 66 ? -14.929 -2.197 25.772 1.00 65.36 66 ASN B CA 1
ATOM 1663 C C . ASN B 1 66 ? -14.304 -0.804 25.727 1.00 62.76 66 ASN B C 1
ATOM 1664 O O . ASN B 1 66 ? -13.672 -0.363 26.692 1.00 66.33 66 ASN B O 1
ATOM 1669 N N . SER B 1 67 ? -14.497 -0.114 24.605 1.00 51.44 67 SER B N 1
ATOM 1670 C CA . SER B 1 67 ? -13.973 1.236 24.427 1.00 46.94 67 SER B CA 1
ATOM 1671 C C . SER B 1 67 ? -14.504 1.803 23.118 1.00 42.50 67 SER B C 1
ATOM 1672 O O . SER B 1 67 ? -15.036 1.064 22.292 1.00 41.66 67 SER B O 1
ATOM 1675 N N . ILE B 1 68 ? -14.364 3.108 22.920 1.00 38.14 68 ILE B N 1
ATOM 1676 C CA . ILE B 1 68 ? -14.951 3.724 21.738 1.00 43.29 68 ILE B CA 1
ATOM 1677 C C . ILE B 1 68 ? -14.150 3.339 20.496 1.00 39.50 68 ILE B C 1
ATOM 1678 O O . ILE B 1 68 ? -14.663 3.360 19.374 1.00 41.45 68 ILE B O 1
ATOM 1683 N N . ASP B 1 69 ? -12.899 2.952 20.714 1.00 32.64 69 ASP B N 1
ATOM 1684 C CA . ASP B 1 69 ? -12.041 2.484 19.629 1.00 30.92 69 ASP B CA 1
ATOM 1685 C C . ASP B 1 69 ? -12.518 1.130 19.122 1.00 26.27 69 ASP B C 1
ATOM 1686 O O . ASP B 1 69 ? -12.631 0.916 17.917 1.00 28.48 69 ASP B O 1
ATOM 1691 N N . GLU B 1 70 ? -12.829 0.221 20.038 1.00 25.60 70 GLU B N 1
ATOM 1692 C CA . GLU B 1 70 ? -13.347 -1.073 19.622 1.00 29.64 70 GLU B CA 1
ATOM 1693 C C . GLU B 1 70 ? -14.720 -0.889 18.973 1.00 35.11 70 GLU B C 1
ATOM 1694 O O . GLU B 1 70 ? -15.046 -1.555 17.980 1.00 32.03 70 GLU B O 1
ATOM 1700 N N . ILE B 1 71 ? -15.519 0.026 19.524 1.00 33.68 71 ILE B N 1
ATOM 1701 C CA . ILE B 1 71 ? -16.827 0.330 18.948 1.00 39.56 71 ILE B CA 1
ATOM 1702 C C . ILE B 1 71 ? -16.701 0.865 17.525 1.00 35.92 71 ILE B C 1
ATOM 1703 O O . ILE B 1 71 ? -17.399 0.414 16.613 1.00 34.00 71 ILE B O 1
ATOM 1708 N N . ILE B 1 72 ? -15.813 1.837 17.345 1.00 40.64 72 ILE B N 1
ATOM 1709 C CA . ILE B 1 72 ? -15.567 2.411 16.029 1.00 40.29 72 ILE B CA 1
ATOM 1710 C C . ILE B 1 72 ? -15.016 1.379 15.054 1.00 36.51 72 ILE B C 1
ATOM 1711 O O . ILE B 1 72 ? -15.419 1.347 13.895 1.00 35.78 72 ILE B O 1
ATOM 1716 N N . ALA B 1 73 ? -14.098 0.537 15.512 1.00 29.46 73 ALA B N 1
ATOM 1717 C CA . ALA B 1 73 ? -13.475 -0.433 14.611 1.00 31.72 73 ALA B CA 1
ATOM 1718 C C . ALA B 1 73 ? -14.513 -1.457 14.174 1.00 31.80 73 ALA B C 1
ATOM 1719 O O . ALA B 1 73 ? -14.652 -1.774 12.984 1.00 28.53 73 ALA B O 1
ATOM 1721 N N . ARG B 1 74 ? -15.260 -1.958 15.151 1.00 31.31 74 ARG B N 1
ATOM 1722 C CA . ARG B 1 74 ? -16.277 -2.966 14.895 1.00 32.39 74 ARG B CA 1
ATOM 1723 C C . ARG B 1 74 ? -17.386 -2.468 13.969 1.00 36.82 74 ARG B C 1
ATOM 1724 O O . ARG B 1 74 ? -17.825 -3.194 13.078 1.00 35.16 74 ARG B O 1
ATOM 1732 N N . ASP B 1 75 ? -17.847 -1.239 14.188 1.00 38.66 75 ASP B N 1
ATOM 1733 C CA . ASP B 1 75 ? -18.882 -0.662 13.335 1.00 36.12 75 ASP B CA 1
ATOM 1734 C C . ASP B 1 75 ? -18.405 -0.610 11.899 1.00 37.40 75 ASP B C 1
ATOM 1735 O O . ASP B 1 75 ? -19.147 -0.958 10.978 1.00 35.85 75 ASP B O 1
ATOM 1740 N N . TYR B 1 76 ? -17.165 -0.164 11.705 1.00 35.11 76 TYR B N 1
ATOM 1741 C CA . TYR B 1 76 ? -16.639 -0.039 10.358 1.00 33.53 76 TYR B CA 1
ATOM 1742 C C . TYR B 1 76 ? -16.659 -1.384 9.646 1.00 29.39 76 TYR B C 1
ATOM 1743 O O . TYR B 1 76 ? -17.019 -1.473 8.484 1.00 29.71 76 TYR B O 1
ATOM 1752 N N . ILE B 1 77 ? -16.276 -2.437 10.350 1.00 28.13 77 ILE B N 1
ATOM 1753 C CA . ILE B 1 77 ? -16.137 -3.732 9.704 1.00 32.55 77 ILE B CA 1
ATOM 1754 C C . ILE B 1 77 ? -17.486 -4.357 9.389 1.00 35.04 77 ILE B C 1
ATOM 1755 O O . ILE B 1 77 ? -17.678 -4.914 8.304 1.00 33.98 77 ILE B O 1
ATOM 1760 N N . ILE B 1 78 ? -18.419 -4.249 10.335 1.00 28.75 78 ILE B N 1
ATOM 1761 C CA . ILE B 1 78 ? -19.761 -4.814 10.165 1.00 35.14 78 ILE B CA 1
ATOM 1762 C C . ILE B 1 78 ? -20.667 -3.992 9.255 1.00 34.26 78 ILE B C 1
ATOM 1763 O O . ILE B 1 78 ? -21.442 -4.546 8.471 1.00 38.56 78 ILE B O 1
ATOM 1768 N N . ASN B 1 79 ? -20.578 -2.672 9.353 1.00 31.19 79 ASN B N 1
ATOM 1769 C CA . ASN B 1 79 ? -21.502 -1.814 8.613 1.00 33.29 79 ASN B CA 1
ATOM 1770 C C . ASN B 1 79 ? -20.956 -1.225 7.297 1.00 30.13 79 ASN B C 1
ATOM 1771 O O . ASN B 1 79 ? -21.676 -1.123 6.311 1.00 29.29 79 ASN B O 1
ATOM 1776 N N . GLU B 1 80 ? -19.684 -0.853 7.278 1.00 30.67 80 GLU B N 1
ATOM 1777 C CA . GLU B 1 80 ? -19.078 -0.348 6.043 1.00 29.40 80 GLU B CA 1
ATOM 1778 C C . GLU B 1 80 ? -18.591 -1.473 5.128 1.00 28.36 80 GLU B C 1
ATOM 1779 O O . GLU B 1 80 ? -18.327 -1.243 3.943 1.00 30.73 80 GLU B O 1
ATOM 1785 N N . LYS B 1 81 ? -18.458 -2.681 5.673 1.00 21.30 81 LYS B N 1
ATOM 1786 C CA . LYS B 1 81 ? -18.229 -3.861 4.829 1.00 28.77 81 LYS B CA 1
ATOM 1787 C C . LYS B 1 81 ? -17.121 -3.665 3.794 1.00 27.89 81 LYS B C 1
ATOM 1788 O O . LYS B 1 81 ? -17.360 -3.776 2.591 1.00 30.21 81 LYS B O 1
ATOM 1794 N N . PRO B 1 82 ? -15.895 -3.399 4.263 1.00 27.20 82 PRO B N 1
ATOM 1795 C CA . PRO B 1 82 ? -14.759 -3.176 3.356 1.00 24.90 82 PRO B CA 1
ATOM 1796 C C . PRO B 1 82 ? -14.530 -4.415 2.503 1.00 24.19 82 PRO B C 1
ATOM 1797 O O . PRO B 1 82 ? -14.780 -5.534 2.959 1.00 25.40 82 PRO B O 1
ATOM 1801 N N . ASP B 1 83 ? -14.079 -4.214 1.270 1.00 20.71 83 ASP B N 1
ATOM 1802 C CA . ASP B 1 83 ? -13.782 -5.324 0.377 1.00 26.75 83 ASP B CA 1
ATOM 1803 C C . ASP B 1 83 ? -12.711 -6.234 0.948 1.00 23.48 83 ASP B C 1
ATOM 1804 O O . ASP B 1 83 ? -12.739 -7.452 0.759 1.00 27.54 83 ASP B O 1
ATOM 1809 N N . LEU B 1 84 ? -11.757 -5.638 1.645 1.00 21.60 84 LEU B N 1
ATOM 1810 C CA . LEU B 1 84 ? -10.720 -6.425 2.300 1.00 21.36 84 LEU B CA 1
ATOM 1811 C C . LEU B 1 84 ? -10.348 -5.819 3.641 1.00 23.74 84 LEU B C 1
ATOM 1812 O O . LEU B 1 84 ? -10.257 -4.595 3.767 1.00 26.21 84 LEU B O 1
ATOM 1817 N N . VAL B 1 85 ? -10.162 -6.678 4.641 1.00 19.69 85 VAL B N 1
ATOM 1818 C CA . VAL B 1 85 ? -9.587 -6.263 5.916 1.00 25.14 85 VAL B CA 1
ATOM 1819 C C . VAL B 1 85 ? -8.146 -6.757 6.020 1.00 22.07 85 VAL B C 1
ATOM 1820 O O . VAL B 1 85 ? -7.891 -7.958 6.046 1.00 27.08 85 VAL B O 1
ATOM 1824 N N . VAL B 1 86 ? -7.207 -5.822 6.058 1.00 17.29 86 VAL B N 1
ATOM 1825 C CA . VAL B 1 86 ? -5.794 -6.162 6.205 1.00 17.03 86 VAL B CA 1
ATOM 1826 C C . VAL B 1 86 ? -5.442 -6.117 7.687 1.00 22.54 86 VAL B C 1
ATOM 1827 O O . VAL B 1 86 ? -5.288 -5.038 8.275 1.00 22.37 86 VAL B O 1
ATOM 1831 N N . ASN B 1 87 ? -5.341 -7.300 8.282 1.00 17.20 87 ASN B N 1
ATOM 1832 C CA . ASN B 1 87 ? -5.066 -7.447 9.715 1.00 14.76 87 ASN B CA 1
ATOM 1833 C C . ASN B 1 87 ? -3.551 -7.442 9.895 1.00 21.12 87 ASN B C 1
ATOM 1834 O O . ASN B 1 87 ? -2.855 -8.388 9.490 1.00 21.85 87 ASN B O 1
ATOM 1839 N N . ILE B 1 88 ? -3.031 -6.339 10.428 1.00 23.11 88 ILE B N 1
ATOM 1840 C CA . ILE B 1 88 ? -1.592 -6.186 10.601 1.00 24.78 88 ILE B CA 1
ATOM 1841 C C . ILE B 1 88 ? -1.199 -6.776 11.940 1.00 26.67 88 ILE B C 1
ATOM 1842 O O . ILE B 1 88 ? -1.730 -6.380 12.983 1.00 22.16 88 ILE B O 1
ATOM 1847 N N . VAL B 1 89 ? -0.261 -7.718 11.902 1.00 23.57 89 VAL B N 1
ATOM 1848 C CA . VAL B 1 89 ? 0.125 -8.470 13.089 1.00 28.83 89 VAL B CA 1
ATOM 1849 C C . VAL B 1 89 ? 1.633 -8.375 13.336 1.00 27.58 89 VAL B C 1
ATOM 1850 O O . VAL B 1 89 ? 2.416 -8.296 12.395 1.00 25.07 89 VAL B O 1
ATOM 1854 N N . ASP B 1 90 ? 2.026 -8.378 14.607 1.00 27.21 90 ASP B N 1
ATOM 1855 C CA . ASP B 1 90 ? 3.431 -8.294 14.995 1.00 23.97 90 ASP B CA 1
ATOM 1856 C C . ASP B 1 90 ? 4.021 -9.700 15.054 1.00 26.72 90 ASP B C 1
ATOM 1857 O O . ASP B 1 90 ? 3.594 -10.525 15.864 1.00 22.93 90 ASP B O 1
ATOM 1862 N N . ALA B 1 91 ? 5.006 -9.972 14.201 1.00 25.88 91 ALA B N 1
ATOM 1863 C CA . ALA B 1 91 ? 5.657 -11.282 14.176 1.00 26.39 91 ALA B CA 1
ATOM 1864 C C . ALA B 1 91 ? 6.259 -11.672 15.527 1.00 28.45 91 ALA B C 1
ATOM 1865 O O . ALA B 1 91 ? 6.395 -12.857 15.828 1.00 34.36 91 ALA B O 1
ATOM 1867 N N . THR B 1 92 ? 6.620 -10.684 16.337 1.00 23.30 92 THR B N 1
ATOM 1868 C CA . THR B 1 92 ? 7.324 -10.968 17.592 1.00 26.99 92 THR B CA 1
ATOM 1869 C C . THR B 1 92 ? 6.384 -11.193 18.771 1.00 31.01 92 THR B C 1
ATOM 1870 O O . THR B 1 92 ? 6.833 -11.429 19.899 1.00 29.50 92 THR B O 1
ATOM 1874 N N . ALA B 1 93 ? 5.082 -11.117 18.512 1.00 26.67 93 ALA B N 1
ATOM 1875 C CA . ALA B 1 93 ? 4.073 -11.354 19.551 1.00 28.87 93 ALA B CA 1
ATOM 1876 C C . ALA B 1 93 ? 2.810 -11.938 18.924 1.00 29.63 93 ALA B C 1
ATOM 1877 O O . ALA B 1 93 ? 1.698 -11.423 19.115 1.00 25.86 93 ALA B O 1
ATOM 1879 N N . LEU B 1 94 ? 2.988 -13.029 18.185 1.00 29.28 94 LEU B N 1
ATOM 1880 C CA . LEU B 1 94 ? 1.913 -13.595 17.379 1.00 32.06 94 LEU B CA 1
ATOM 1881 C C . LEU B 1 94 ? 0.687 -13.980 18.207 1.00 35.05 94 LEU B C 1
ATOM 1882 O O . LEU B 1 94 ? -0.421 -13.565 17.884 1.00 33.49 94 LEU B O 1
ATOM 1887 N N . GLU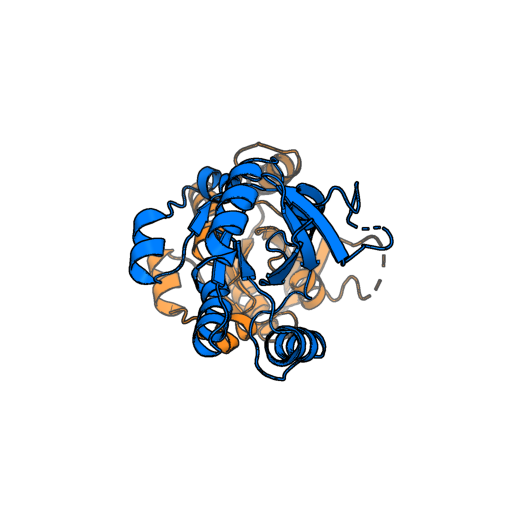 B 1 95 ? 0.877 -14.748 19.280 1.00 35.79 95 GLU B N 1
ATOM 1888 C CA . GLU B 1 95 ? -0.264 -15.221 20.074 1.00 37.78 95 GLU B CA 1
ATOM 1889 C C . GLU B 1 95 ? -1.152 -14.097 20.610 1.00 33.40 95 GLU B C 1
ATOM 1890 O O . GLU B 1 95 ? -2.376 -14.186 20.536 1.00 37.99 95 GLU B O 1
ATOM 1896 N N . ARG B 1 96 ? -0.546 -13.052 21.166 1.00 27.38 96 ARG B N 1
ATOM 1897 C CA . ARG B 1 96 ? -1.318 -11.902 21.629 1.00 27.00 96 ARG B CA 1
ATOM 1898 C C . ARG B 1 96 ? -2.156 -11.329 20.481 1.00 26.75 96 ARG B C 1
ATOM 1899 O O . ARG B 1 96 ? -3.344 -11.021 20.651 1.00 25.74 96 ARG B O 1
ATOM 1907 N N . ASN B 1 97 ? -1.524 -11.188 19.318 1.00 24.38 97 ASN B N 1
ATOM 1908 C CA . ASN B 1 97 ? -2.157 -10.612 18.137 1.00 25.31 97 ASN B CA 1
ATOM 1909 C C . ASN B 1 97 ? -3.299 -11.460 17.566 1.00 27.96 97 ASN B C 1
ATOM 1910 O O . ASN B 1 97 ? -4.310 -10.931 17.102 1.00 28.64 97 ASN B O 1
ATOM 1915 N N . LEU B 1 98 ? -3.128 -12.776 17.598 1.00 27.68 98 LEU B N 1
ATOM 1916 C CA . LEU B 1 98 ? -4.064 -13.687 16.951 1.00 32.90 98 LEU B CA 1
ATOM 1917 C C . LEU B 1 98 ? -5.452 -13.717 17.595 1.00 34.98 98 LEU B C 1
ATOM 1918 O O . LEU B 1 98 ? -6.400 -14.239 17.007 1.00 29.89 98 LEU B O 1
ATOM 1923 N N . TYR B 1 99 ? -5.565 -13.154 18.794 1.00 34.62 99 TYR B N 1
ATOM 1924 C CA . TYR B 1 99 ? -6.846 -13.050 19.482 1.00 30.62 99 TYR B CA 1
ATOM 1925 C C . TYR B 1 99 ? -7.818 -12.206 18.665 1.00 31.17 99 TYR B C 1
ATOM 1926 O O . TYR B 1 99 ? -8.964 -12.601 18.450 1.00 27.58 99 TYR B O 1
ATOM 1935 N N . LEU B 1 100 ? -7.356 -11.042 18.217 1.00 26.14 100 LEU B N 1
ATOM 1936 C CA . LEU B 1 100 ? -8.145 -10.180 17.336 1.00 28.88 100 LEU B CA 1
ATOM 1937 C C . LEU B 1 100 ? -8.386 -10.831 15.975 1.00 29.22 100 LEU B C 1
ATOM 1938 O O . LEU B 1 100 ? -9.476 -10.738 15.418 1.00 26.28 100 LEU B O 1
ATOM 1943 N N . THR B 1 101 ? -7.357 -11.477 15.438 1.00 27.73 101 THR B N 1
ATOM 1944 C CA . THR B 1 101 ? -7.485 -12.198 14.178 1.00 30.34 101 THR B CA 1
ATOM 1945 C C . THR B 1 101 ? -8.666 -13.172 14.193 1.00 33.75 101 THR B C 1
ATOM 1946 O O . THR B 1 101 ? -9.490 -13.183 13.273 1.00 34.72 101 THR B O 1
ATOM 1950 N N . LEU B 1 102 ? -8.747 -13.992 15.236 1.00 30.54 102 LEU B N 1
ATOM 1951 C CA . LEU B 1 102 ? -9.827 -14.975 15.346 1.00 34.35 102 LEU B 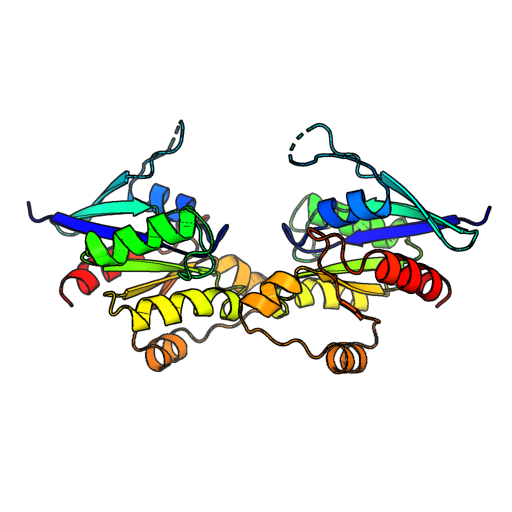CA 1
ATOM 1952 C C . LEU B 1 102 ? -11.206 -14.335 15.399 1.00 33.87 102 LEU B C 1
ATOM 1953 O O . LEU B 1 102 ? -12.160 -14.870 14.833 1.00 28.98 102 LEU B O 1
ATOM 1958 N N . GLN B 1 103 ? -11.311 -13.194 16.073 1.00 31.53 103 GLN B N 1
ATOM 1959 C CA . GLN B 1 103 ? -12.575 -12.462 16.109 1.00 31.39 103 GLN B CA 1
ATOM 1960 C C . GLN B 1 103 ? -12.971 -11.924 14.728 1.00 29.67 103 GLN B C 1
ATOM 1961 O O . GLN B 1 103 ? -14.150 -11.957 14.364 1.00 28.43 103 GLN B O 1
ATOM 1967 N N . LEU B 1 104 ? -11.993 -11.442 13.960 1.00 28.38 104 LEU B N 1
ATOM 1968 C CA . LEU B 1 104 ? -12.262 -10.969 12.601 1.00 29.71 104 LEU B CA 1
ATOM 1969 C C . LEU B 1 104 ? -12.762 -12.112 11.728 1.00 33.50 104 LEU B C 1
ATOM 1970 O O . LEU B 1 104 ? -13.692 -11.943 10.946 1.00 34.78 104 LEU B O 1
ATOM 1975 N N . MET B 1 105 ? -12.148 -13.280 11.882 1.00 32.40 105 MET B N 1
ATOM 1976 C CA . MET B 1 105 ? -12.562 -14.470 11.149 1.00 32.68 105 MET B CA 1
ATOM 1977 C C . MET B 1 105 ? -14.006 -14.869 11.454 1.00 40.86 105 MET B C 1
ATOM 1978 O O . MET B 1 105 ? -14.758 -15.241 10.551 1.00 37.88 105 MET B O 1
ATOM 1983 N N . GLU B 1 106 ? -14.393 -14.786 12.724 1.00 45.59 106 GLU B N 1
ATOM 1984 C CA . GLU B 1 106 ? -15.752 -15.141 13.129 1.00 49.71 106 GLU B CA 1
ATOM 1985 C C . GLU B 1 106 ? -16.757 -14.144 12.563 1.00 50.74 106 GLU B C 1
ATOM 1986 O O . GLU B 1 106 ? -17.877 -14.508 12.206 1.00 51.15 106 GLU B O 1
ATOM 1992 N N . MET B 1 107 ? -16.346 -12.884 12.481 1.00 50.46 107 MET B N 1
ATOM 1993 C CA . MET B 1 107 ? -17.177 -11.836 11.903 1.00 50.76 107 MET B CA 1
ATOM 1994 C C . MET B 1 107 ? -17.472 -12.097 10.435 1.00 48.37 107 MET B C 1
ATOM 1995 O O . MET B 1 107 ? -18.368 -11.482 9.856 1.00 48.84 107 MET B O 1
ATOM 2000 N N . GLY B 1 108 ? -16.696 -12.988 9.827 1.00 45.72 108 GLY B N 1
ATOM 2001 C CA . GLY B 1 108 ? -16.851 -13.284 8.417 1.00 42.55 108 GLY B CA 1
ATOM 2002 C C . GLY B 1 108 ? -16.197 -12.253 7.516 1.00 40.93 108 GLY B C 1
ATOM 2003 O O . GLY B 1 108 ? -16.513 -12.165 6.335 1.00 39.75 108 GLY B O 1
ATOM 2004 N N . ALA B 1 109 ? -15.279 -11.466 8.065 1.00 39.44 109 ALA B N 1
ATOM 2005 C CA . ALA B 1 109 ? -14.587 -10.475 7.249 1.00 35.27 109 ALA B CA 1
ATOM 2006 C C . ALA B 1 109 ? -13.718 -11.169 6.208 1.00 31.30 109 ALA B C 1
ATOM 2007 O O . ALA B 1 109 ? -13.228 -12.275 6.441 1.00 33.76 109 ALA B O 1
ATOM 2009 N N . ASN B 1 110 ? -13.557 -10.526 5.051 1.00 27.61 110 ASN B N 1
ATOM 2010 C CA . ASN B 1 110 ? -12.610 -10.973 4.032 1.00 30.37 110 ASN B CA 1
ATOM 2011 C C . ASN B 1 110 ? -11.203 -10.545 4.444 1.00 29.77 110 ASN B C 1
ATOM 2012 O O . ASN B 1 110 ? -10.902 -9.352 4.517 1.00 33.11 110 ASN B O 1
ATOM 2017 N N . LEU B 1 111 ? -10.340 -11.518 4.717 1.00 25.72 111 LEU B N 1
ATOM 2018 C CA . LEU B 1 111 ? -9.126 -11.240 5.470 1.00 24.80 111 LEU B CA 1
ATOM 2019 C C . LEU B 1 111 ? -7.850 -11.519 4.727 1.00 27.09 111 LEU B C 1
ATOM 2020 O O . LEU B 1 111 ? -7.774 -12.442 3.918 1.00 30.26 111 LEU B O 1
ATOM 2025 N N . LEU B 1 112 ? -6.849 -10.699 5.038 1.00 24.99 112 LEU B N 1
ATOM 2026 C CA . LEU B 1 112 ? -5.478 -10.904 4.627 1.00 24.91 112 LEU B CA 1
ATOM 2027 C C . LEU B 1 112 ? -4.599 -10.507 5.819 1.00 27.64 112 LEU B C 1
ATOM 2028 O O . LEU B 1 112 ? -4.843 -9.486 6.471 1.00 28.78 112 LEU B O 1
ATOM 2033 N N . LEU B 1 113 ? -3.597 -11.325 6.122 1.00 26.11 113 LEU B N 1
ATOM 2034 C CA . LEU B 1 113 ? -2.695 -11.041 7.231 1.00 27.04 113 LEU B CA 1
ATOM 2035 C C . LEU B 1 113 ? -1.394 -10.392 6.766 1.00 29.29 113 LEU B C 1
ATOM 2036 O O . LEU B 1 113 ? -0.642 -10.976 5.989 1.00 32.31 113 LEU B O 1
ATOM 2041 N N . ALA B 1 114 ? -1.138 -9.183 7.252 1.00 24.99 114 ALA B N 1
ATOM 2042 C CA . ALA B 1 114 ? 0.141 -8.524 7.061 1.00 25.51 114 ALA B CA 1
ATOM 2043 C C . ALA B 1 114 ? 1.001 -8.815 8.293 1.00 28.95 114 ALA B C 1
ATOM 2044 O O . ALA B 1 114 ? 0.730 -8.298 9.380 1.00 27.15 114 ALA B O 1
ATOM 2046 N N . LEU B 1 115 ? 2.019 -9.654 8.120 1.00 21.17 115 LEU B N 1
ATOM 2047 C CA . LEU B 1 115 ? 2.829 -10.145 9.230 1.00 23.89 115 LEU B CA 1
ATOM 2048 C C . LEU B 1 115 ? 4.076 -9.279 9.360 1.00 24.35 115 LEU B C 1
ATOM 2049 O O . LEU B 1 115 ? 5.101 -9.548 8.738 1.00 27.93 115 LEU B O 1
ATOM 2054 N N . ASN B 1 116 ? 3.964 -8.215 10.147 1.00 23.05 116 ASN B N 1
ATOM 2055 C CA . ASN B 1 116 ? 4.977 -7.168 10.185 1.00 23.56 116 ASN B CA 1
ATOM 2056 C C . ASN B 1 116 ? 6.099 -7.421 11.201 1.00 25.68 116 ASN B C 1
ATOM 2057 O O . ASN B 1 116 ? 6.020 -8.338 12.021 1.00 29.43 116 ASN B O 1
ATOM 2062 N N . LYS B 1 117 ? 7.133 -6.593 11.135 1.00 21.80 117 LYS B N 1
ATOM 2063 C CA . LYS B 1 117 ? 8.286 -6.666 12.038 1.00 25.69 117 LYS B CA 1
ATOM 2064 C C . LYS B 1 117 ? 9.077 -7.970 11.918 1.00 25.89 117 LYS B C 1
ATOM 2065 O O . LYS B 1 117 ? 9.619 -8.474 12.902 1.00 21.97 117 LYS B O 1
ATOM 2071 N N . MET B 1 118 ? 9.165 -8.499 10.704 1.00 28.33 118 MET B N 1
ATOM 2072 C CA . MET B 1 118 ? 9.935 -9.716 10.463 1.00 29.76 118 MET B CA 1
ATOM 2073 C C . MET B 1 118 ? 11.429 -9.509 10.738 1.00 27.93 118 MET B C 1
ATOM 2074 O O . MET B 1 118 ? 12.131 -10.444 11.137 1.00 26.70 118 MET B O 1
ATOM 2079 N N . ASP B 1 119 ? 11.923 -8.295 10.506 1.00 27.59 119 ASP B N 1
ATOM 2080 C CA . ASP B 1 119 ? 13.319 -7.974 10.804 1.00 30.58 119 ASP B CA 1
ATOM 2081 C C . ASP B 1 119 ? 13.614 -8.153 12.298 1.00 34.24 119 ASP B C 1
ATOM 2082 O O . ASP B 1 119 ? 14.641 -8.720 12.684 1.00 31.92 119 ASP B O 1
ATOM 2087 N N . LEU B 1 120 ? 12.707 -7.657 13.129 1.00 30.32 120 LEU B N 1
ATOM 2088 C CA . LEU B 1 120 ? 12.832 -7.789 14.576 1.00 29.77 120 LEU B CA 1
ATOM 2089 C C . LEU B 1 120 ? 12.813 -9.258 15.008 1.00 28.99 120 LEU B C 1
ATOM 2090 O O . LEU B 1 120 ? 13.622 -9.684 15.835 1.00 30.20 120 LEU B O 1
ATOM 2095 N N . ALA B 1 121 ? 11.897 -10.031 14.435 1.00 28.01 121 ALA B N 1
ATOM 2096 C CA . ALA B 1 121 ? 11.780 -11.447 14.764 1.00 30.92 121 ALA B CA 1
ATOM 2097 C C . ALA B 1 121 ? 13.065 -12.186 14.429 1.00 35.26 121 ALA B C 1
ATOM 2098 O O . ALA B 1 121 ? 13.544 -13.008 15.208 1.00 37.08 121 ALA B O 1
ATOM 2100 N N . LYS B 1 122 ? 13.628 -11.886 13.268 1.00 36.69 122 LYS B N 1
ATOM 2101 C CA . LYS B 1 122 ? 14.864 -12.537 12.854 1.00 39.50 122 LYS B CA 1
ATOM 2102 C C . LYS B 1 122 ? 16.017 -12.232 13.808 1.00 42.32 122 LYS B C 1
ATOM 2103 O O . LYS B 1 122 ? 16.797 -13.120 14.166 1.00 42.84 122 LYS B O 1
ATOM 2109 N N . SER B 1 123 ? 16.124 -10.976 14.225 1.00 39.80 123 SER B N 1
ATOM 2110 C CA . SER B 1 123 ? 17.215 -10.578 15.106 1.00 41.02 123 SER B CA 1
ATOM 2111 C C . SER B 1 123 ? 17.057 -11.099 16.542 1.00 36.74 123 SER B C 1
ATOM 2112 O O . SER B 1 123 ? 18.011 -11.073 17.314 1.00 40.85 123 SER B O 1
ATOM 2115 N N . LEU B 1 124 ? 15.864 -11.573 16.892 1.00 36.79 124 LEU B N 1
ATOM 2116 C CA . LEU B 1 124 ? 15.605 -12.131 18.223 1.00 38.37 124 LEU B CA 1
ATOM 2117 C C . LEU B 1 124 ? 15.463 -13.650 18.200 1.00 38.17 124 LEU B C 1
ATOM 2118 O O . LEU B 1 124 ? 15.031 -14.255 19.187 1.00 38.40 124 LEU B O 1
ATOM 2123 N N . GLY B 1 125 ? 15.816 -14.255 17.070 1.00 33.59 125 GLY B N 1
ATOM 2124 C CA . GLY B 1 125 ? 15.741 -15.697 16.914 1.00 42.36 125 GLY B CA 1
ATOM 2125 C C . GLY B 1 125 ? 14.332 -16.265 16.971 1.00 45.51 125 GLY B C 1
ATOM 2126 O O . GLY B 1 125 ? 14.136 -17.419 17.354 1.00 46.25 125 GLY B O 1
ATOM 2127 N N . ILE B 1 126 ? 13.344 -15.461 16.591 1.00 43.19 126 ILE B N 1
ATOM 2128 C CA . ILE B 1 126 ? 11.960 -15.927 16.583 1.00 40.80 126 ILE B CA 1
ATOM 2129 C C . ILE B 1 126 ? 11.600 -16.508 15.217 1.00 45.70 126 ILE B C 1
ATOM 2130 O O . ILE B 1 126 ? 11.613 -15.801 14.208 1.00 41.88 126 ILE B O 1
ATOM 2135 N N . GLU B 1 127 ? 11.280 -17.798 15.192 1.00 49.88 127 GLU B N 1
ATOM 2136 C CA . GLU B 1 127 ? 10.987 -18.488 13.942 1.00 58.63 127 GLU B CA 1
ATOM 2137 C C . GLU B 1 127 ? 9.489 -18.525 13.675 1.00 55.78 127 GLU B C 1
ATOM 2138 O O . GLU B 1 127 ? 8.714 -18.965 14.523 1.00 58.77 127 GLU B O 1
ATOM 2144 N N . ILE B 1 128 ? 9.079 -18.066 12.498 1.00 54.25 128 ILE B N 1
ATOM 2145 C CA . ILE B 1 128 ? 7.677 -18.170 12.108 1.00 52.59 128 ILE B CA 1
ATOM 2146 C C . ILE B 1 128 ? 7.525 -18.965 10.818 1.00 50.83 128 ILE B C 1
ATOM 2147 O O . ILE B 1 128 ? 7.997 -18.547 9.760 1.00 50.57 128 ILE B O 1
ATOM 2152 N N . ASP B 1 129 ? 6.871 -20.119 10.915 1.00 48.81 129 ASP B N 1
ATOM 2153 C CA . ASP B 1 129 ? 6.551 -20.906 9.734 1.00 47.77 129 ASP B CA 1
ATOM 2154 C C . ASP B 1 129 ? 5.382 -20.240 9.019 1.00 45.67 129 ASP B C 1
ATOM 2155 O O . ASP B 1 129 ? 4.223 -20.463 9.366 1.00 47.53 129 ASP B O 1
ATOM 2160 N N . VAL B 1 130 ? 5.692 -19.416 8.023 1.00 43.00 130 VAL B N 1
ATOM 2161 C CA . VAL B 1 130 ? 4.666 -18.664 7.314 1.00 43.09 130 VAL B CA 1
ATOM 2162 C C . VAL B 1 130 ? 3.654 -19.577 6.621 1.00 46.50 130 VAL B C 1
ATOM 2163 O O . VAL B 1 130 ? 2.450 -19.329 6.677 1.00 42.84 130 VAL B O 1
ATOM 2167 N N . ASP B 1 131 ? 4.145 -20.629 5.972 1.00 49.22 131 ASP B N 1
ATOM 2168 C CA . ASP B 1 131 ? 3.269 -21.570 5.278 1.00 51.72 131 ASP B CA 1
ATOM 2169 C C . ASP B 1 131 ? 2.314 -22.290 6.232 1.00 44.72 131 ASP B C 1
ATOM 2170 O O . ASP B 1 131 ? 1.132 -22.451 5.929 1.00 43.39 131 ASP B O 1
ATOM 2175 N N . LYS B 1 132 ? 2.817 -22.724 7.383 1.00 43.11 132 LYS B N 1
ATOM 2176 C CA . LYS B 1 132 ? 1.960 -23.410 8.344 1.00 49.92 132 LYS B CA 1
ATOM 2177 C C . LYS B 1 132 ? 0.895 -22.475 8.918 1.00 52.21 132 LYS B C 1
ATOM 2178 O O . LYS B 1 132 ? -0.251 -22.879 9.127 1.00 52.20 132 LYS B O 1
ATOM 2184 N N . LEU B 1 133 ? 1.273 -21.227 9.171 1.00 49.91 133 LEU B N 1
ATOM 2185 C CA . LEU B 1 133 ? 0.325 -20.249 9.684 1.00 46.66 133 LEU B CA 1
ATOM 2186 C C . LEU B 1 133 ? -0.855 -20.082 8.730 1.00 45.92 133 LEU B C 1
ATOM 2187 O O . LEU B 1 133 ? -2.013 -20.097 9.151 1.00 45.06 133 LEU B O 1
ATOM 2192 N N . GLU B 1 134 ? -0.552 -19.927 7.444 1.00 45.00 134 GLU B N 1
ATOM 2193 C CA . GLU B 1 134 ? -1.582 -19.723 6.429 1.00 48.47 134 GLU B CA 1
ATOM 2194 C C . GLU B 1 134 ? -2.598 -20.858 6.402 1.00 49.11 134 GLU B C 1
ATOM 2195 O O . GLU B 1 134 ? -3.795 -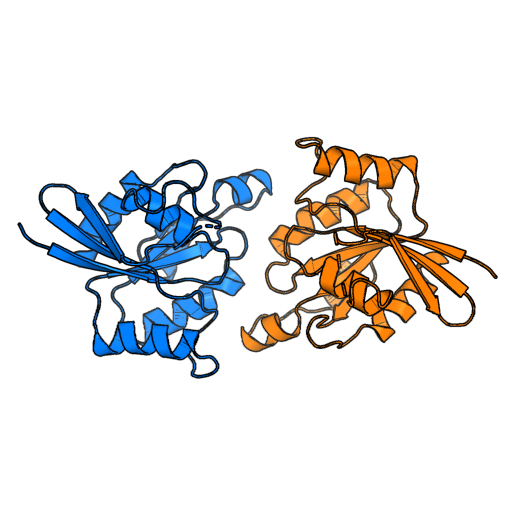20.631 6.224 1.00 44.68 134 GLU B O 1
ATOM 2201 N N . LYS B 1 135 ? -2.112 -22.082 6.566 1.00 51.45 135 LYS B N 1
ATOM 2202 C CA . LYS B 1 135 ? -2.968 -23.253 6.453 1.00 54.99 135 LYS B CA 1
ATOM 2203 C C . LYS B 1 135 ? -3.849 -23.439 7.683 1.00 57.50 135 LYS B C 1
ATOM 2204 O O . LYS B 1 135 ? -5.001 -23.849 7.570 1.00 61.23 135 LYS B O 1
ATOM 2210 N N . ILE B 1 136 ? -3.309 -23.129 8.856 1.00 55.85 136 ILE B N 1
ATOM 2211 C CA . ILE B 1 136 ? -4.091 -23.207 10.082 1.00 56.61 136 ILE B CA 1
ATOM 2212 C C . ILE B 1 136 ? -5.222 -22.178 10.081 1.00 52.45 136 ILE B C 1
ATOM 2213 O O . ILE B 1 136 ? -6.327 -22.459 10.542 1.00 53.71 136 ILE B O 1
ATOM 2218 N N . LEU B 1 137 ? -4.941 -20.990 9.556 1.00 46.04 137 LEU B N 1
ATOM 2219 C CA . LEU B 1 137 ? -5.928 -19.918 9.516 1.00 44.04 137 LEU B CA 1
ATOM 2220 C C . LEU B 1 137 ? -6.838 -20.021 8.306 1.00 47.92 137 LEU B C 1
ATOM 2221 O O . LEU B 1 137 ? -8.021 -19.693 8.382 1.00 49.50 137 LEU B O 1
ATOM 2226 N N . GLY B 1 138 ? -6.279 -20.466 7.186 1.00 45.75 138 GLY B N 1
ATOM 2227 C CA . GLY B 1 138 ? -7.003 -20.459 5.931 1.00 44.00 138 GLY B CA 1
ATOM 2228 C C . GLY B 1 138 ? -7.018 -19.044 5.396 1.00 42.91 138 GLY B C 1
ATOM 2229 O O . GLY B 1 138 ? -7.962 -18.624 4.723 1.00 38.18 138 GLY B O 1
ATOM 2230 N N . VAL B 1 139 ? -5.961 -18.303 5.711 1.00 35.14 139 VAL B N 1
ATOM 2231 C CA . VAL B 1 139 ? -5.849 -16.910 5.300 1.00 35.16 139 VAL B CA 1
ATOM 2232 C C . VAL B 1 139 ? -4.453 -16.644 4.745 1.00 35.11 139 VAL B C 1
ATOM 2233 O O . VAL B 1 139 ? -3.468 -17.190 5.242 1.00 43.54 139 VAL B O 1
ATOM 2237 N N . LYS B 1 140 ? -4.376 -15.807 3.718 1.00 28.07 140 LYS B N 1
ATOM 2238 C CA . LYS B 1 140 ? -3.102 -15.436 3.110 1.00 37.48 140 LYS B CA 1
ATOM 2239 C C . LYS B 1 140 ? -2.252 -14.617 4.092 1.00 36.26 140 LYS B C 1
ATOM 2240 O O . LYS B 1 140 ? -2.766 -13.721 4.770 1.00 32.26 140 LYS B O 1
ATOM 2246 N N . VAL B 1 141 ? -0.957 -14.923 4.159 1.00 34.40 141 VAL B N 1
ATOM 2247 C CA . VAL B 1 141 ? -0.040 -14.227 5.065 1.00 29.34 141 VAL B CA 1
ATOM 2248 C C . VAL B 1 141 ? 1.114 -13.595 4.301 1.00 33.97 141 VAL B C 1
ATOM 2249 O O . VAL B 1 141 ? 1.854 -14.286 3.594 1.00 41.69 141 VAL B O 1
ATOM 2253 N N . VAL B 1 142 ? 1.268 -12.282 4.438 1.00 27.61 142 VAL B N 1
ATOM 2254 C CA . VAL B 1 142 ? 2.356 -11.574 3.766 1.00 30.55 142 VAL B CA 1
ATOM 2255 C C . VAL B 1 142 ? 3.384 -11.062 4.759 1.00 30.36 142 VAL B C 1
ATOM 2256 O O . VAL B 1 142 ? 3.103 -10.132 5.511 1.00 32.91 142 VAL B O 1
ATOM 2260 N N . PRO B 1 143 ? 4.583 -11.671 4.779 1.00 29.22 143 PRO B N 1
ATOM 2261 C CA . PRO B 1 143 ? 5.597 -11.181 5.711 1.00 31.12 143 PRO B CA 1
ATOM 2262 C C . PRO B 1 143 ? 6.174 -9.863 5.226 1.00 33.29 143 PRO B C 1
ATOM 2263 O O . PRO B 1 143 ? 6.356 -9.680 4.027 1.00 34.16 143 PRO B O 1
ATOM 2267 N N . LEU B 1 144 ? 6.455 -8.948 6.144 1.00 25.60 144 LEU B N 1
ATOM 2268 C CA . LEU B 1 144 ? 7.098 -7.703 5.765 1.00 28.91 144 LEU B CA 1
ATOM 2269 C C . LEU B 1 144 ? 7.821 -7.003 6.919 1.00 30.00 144 LEU B C 1
ATOM 2270 O O . LEU B 1 144 ? 7.642 -7.345 8.101 1.00 28.48 144 LEU B O 1
ATOM 2275 N N . SER B 1 145 ? 8.665 -6.040 6.553 1.00 31.84 145 SER B N 1
ATOM 2276 C CA . SER B 1 145 ? 9.344 -5.177 7.510 1.00 28.17 145 SER B CA 1
ATOM 2277 C C . SER B 1 145 ? 9.111 -3.743 7.070 1.00 29.62 145 SER B C 1
ATOM 2278 O O . SER B 1 145 ? 9.961 -3.141 6.397 1.00 34.23 145 SER B O 1
ATOM 2281 N N . ALA B 1 146 ? 7.946 -3.208 7.435 1.00 24.18 146 ALA B N 1
ATOM 2282 C CA . ALA B 1 146 ? 7.482 -1.927 6.901 1.00 25.89 146 ALA B CA 1
ATOM 2283 C C . ALA B 1 146 ? 8.385 -0.732 7.217 1.00 21.98 146 ALA B C 1
ATOM 2284 O O . ALA B 1 146 ? 8.532 0.166 6.392 1.00 29.17 146 ALA B O 1
ATOM 2286 N N . ALA B 1 147 ? 8.986 -0.722 8.404 1.00 24.29 147 ALA B N 1
ATOM 2287 C CA . ALA B 1 147 ? 9.929 0.332 8.780 1.00 30.85 147 ALA B CA 1
ATOM 2288 C C . ALA B 1 147 ? 11.191 0.295 7.917 1.00 37.14 147 ALA B C 1
ATOM 2289 O O . ALA B 1 147 ? 11.955 1.256 7.883 1.00 35.73 147 ALA B O 1
ATOM 2291 N N . LYS B 1 148 ? 11.404 -0.823 7.232 1.00 38.06 148 LYS B N 1
ATOM 2292 C CA . LYS B 1 148 ? 12.535 -0.970 6.319 1.00 42.93 148 LYS B CA 1
ATOM 2293 C C . LYS B 1 148 ? 12.066 -0.862 4.871 1.00 39.99 148 LYS B C 1
ATOM 2294 O O . LYS B 1 148 ? 12.842 -1.085 3.933 1.00 37.02 148 LYS B O 1
ATOM 2300 N N . LYS B 1 149 ? 10.794 -0.513 4.697 1.00 33.45 149 LYS B N 1
ATOM 2301 C CA . LYS B 1 149 ? 10.164 -0.491 3.386 1.00 36.88 149 LYS B CA 1
ATOM 2302 C C . LYS B 1 149 ? 10.400 -1.790 2.632 1.00 35.73 149 LYS B C 1
ATOM 2303 O O . LYS B 1 149 ? 10.567 -1.791 1.414 1.00 39.79 149 LYS B O 1
ATOM 2309 N N . MET B 1 150 ? 10.418 -2.894 3.365 1.00 29.16 150 MET B N 1
ATOM 2310 C CA . MET B 1 150 ? 10.527 -4.212 2.757 1.00 29.49 150 MET B CA 1
ATOM 2311 C C . MET B 1 150 ? 9.181 -4.933 2.742 1.00 33.20 150 MET B C 1
ATOM 2312 O O . MET B 1 150 ? 8.523 -5.052 3.776 1.00 30.15 150 MET B O 1
ATOM 2317 N N . GLY B 1 151 ? 8.766 -5.396 1.564 1.00 29.00 151 GLY B N 1
ATOM 2318 C CA . GLY B 1 151 ? 7.557 -6.193 1.444 1.00 25.36 151 GLY B CA 1
ATOM 2319 C C . GLY B 1 151 ? 6.295 -5.411 1.127 1.00 27.04 151 GLY B C 1
ATOM 2320 O O . GLY B 1 151 ? 5.204 -5.982 1.044 1.00 28.57 151 GLY B O 1
ATOM 2321 N N . ILE B 1 152 ? 6.433 -4.100 0.957 1.00 28.73 152 ILE B N 1
ATOM 2322 C CA . ILE B 1 152 ? 5.287 -3.263 0.595 1.00 27.48 152 ILE B CA 1
ATOM 2323 C C . ILE B 1 152 ? 4.648 -3.647 -0.748 1.00 29.20 152 ILE B C 1
ATOM 2324 O O . ILE B 1 152 ? 3.419 -3.703 -0.854 1.00 25.15 152 ILE B O 1
ATOM 2329 N N . GLU B 1 153 ? 5.453 -3.922 -1.774 1.00 28.43 153 GLU B N 1
ATOM 2330 C CA . GLU B 1 153 ? 4.852 -4.296 -3.061 1.00 26.78 153 GLU B CA 1
ATOM 2331 C C . GLU B 1 153 ? 4.195 -5.672 -3.001 1.00 24.87 153 GLU B C 1
ATOM 2332 O O . GLU B 1 153 ? 3.165 -5.882 -3.632 1.00 26.25 153 GLU B O 1
ATOM 2338 N N . GLU B 1 154 ? 4.776 -6.608 -2.255 1.00 23.51 154 GLU B N 1
ATOM 2339 C CA . GLU B 1 154 ? 4.116 -7.899 -2.059 1.00 32.38 154 GLU B CA 1
ATOM 2340 C C . GLU B 1 154 ? 2.741 -7.709 -1.433 1.00 27.40 154 GLU B C 1
ATOM 2341 O O . GLU B 1 154 ? 1.777 -8.399 -1.788 1.00 32.23 154 GLU B O 1
ATOM 2347 N N . LEU B 1 155 ? 2.661 -6.792 -0.472 1.00 28.08 155 LEU B N 1
ATOM 2348 C CA . LEU B 1 155 ? 1.398 -6.523 0.219 1.00 23.65 155 LEU B CA 1
ATOM 2349 C C . LEU B 1 155 ? 0.377 -5.950 -0.756 1.00 24.71 155 LEU B C 1
ATOM 2350 O O . LEU B 1 155 ? -0.785 -6.358 -0.764 1.00 25.23 155 LEU B O 1
ATOM 2355 N N . LYS B 1 156 ? 0.814 -4.998 -1.577 1.00 32.43 156 LYS B N 1
ATOM 2356 C CA . LYS B 1 156 ? -0.069 -4.405 -2.566 1.00 33.62 156 LYS B CA 1
ATOM 2357 C C . LYS B 1 156 ? -0.538 -5.497 -3.505 1.00 32.51 156 LYS B C 1
ATOM 2358 O O . LYS B 1 156 ? -1.698 -5.536 -3.904 1.00 25.89 156 LYS B O 1
ATOM 2364 N N . LYS B 1 157 ? 0.376 -6.391 -3.861 1.00 35.18 157 LYS B N 1
ATOM 2365 C CA . LYS B 1 157 ? 0.051 -7.445 -4.806 1.00 38.03 157 LYS B CA 1
ATOM 2366 C C . LYS B 1 157 ? -0.970 -8.387 -4.183 1.00 33.12 157 LYS B C 1
ATOM 2367 O O . LYS B 1 157 ? -2.000 -8.678 -4.786 1.00 30.30 157 LYS B O 1
ATOM 2373 N N . ALA B 1 158 ? -0.683 -8.865 -2.976 1.00 33.26 158 ALA B N 1
ATOM 2374 C CA . ALA B 1 158 ? -1.611 -9.763 -2.287 1.00 29.08 158 ALA B CA 1
ATOM 2375 C C . ALA B 1 158 ? -2.972 -9.114 -2.053 1.00 26.28 158 ALA B C 1
ATOM 2376 O O . ALA B 1 158 ? -4.001 -9.794 -2.083 1.00 22.99 158 ALA B O 1
ATOM 2378 N N . ILE B 1 159 ? -2.987 -7.806 -1.809 1.00 26.27 159 ILE B N 1
ATOM 2379 C CA . ILE B 1 159 ? -4.259 -7.101 -1.622 1.00 24.40 159 ILE B CA 1
ATOM 2380 C C . ILE B 1 159 ? -5.068 -7.116 -2.927 1.00 30.61 159 ILE B C 1
ATOM 2381 O O . ILE B 1 159 ? -6.269 -7.375 -2.924 1.00 30.85 159 ILE B O 1
ATOM 2386 N N . SER B 1 160 ? -4.409 -6.852 -4.047 1.00 30.64 160 SER B N 1
ATOM 2387 C CA . SER B 1 160 ? -5.133 -6.785 -5.315 1.00 32.36 160 SER B CA 1
ATOM 2388 C C . SER B 1 160 ? -5.752 -8.138 -5.679 1.00 29.22 160 SER B C 1
ATOM 2389 O O . SER B 1 160 ? -6.764 -8.200 -6.358 1.00 31.55 160 SER B O 1
ATOM 2392 N N . ILE B 1 161 ? -5.142 -9.216 -5.205 1.00 32.94 161 ILE B N 1
ATOM 2393 C CA . ILE B 1 161 ? -5.652 -10.557 -5.453 1.00 34.27 161 ILE B CA 1
ATOM 2394 C C . ILE B 1 161 ? -6.773 -10.877 -4.473 1.00 39.11 161 ILE B C 1
ATOM 2395 O O . ILE B 1 161 ? -7.806 -11.447 -4.841 1.00 37.41 161 ILE B O 1
ATOM 2400 N N . ALA B 1 162 ? -6.566 -10.488 -3.222 1.00 36.28 162 ALA B N 1
ATOM 2401 C CA . ALA B 1 162 ? -7.512 -10.793 -2.157 1.00 33.96 162 ALA B CA 1
ATOM 2402 C C . ALA B 1 162 ? -8.901 -10.170 -2.354 1.00 33.83 162 ALA B C 1
ATOM 2403 O O . ALA B 1 162 ? -9.902 -10.775 -1.978 1.00 34.74 162 ALA B O 1
ATOM 2405 N N . VAL B 1 163 ? -8.965 -8.970 -2.927 1.00 34.57 163 VAL B N 1
ATOM 2406 C CA . VAL B 1 163 ? -10.242 -8.264 -3.057 1.00 40.17 163 VAL B CA 1
ATOM 2407 C C . VAL B 1 163 ? -11.215 -8.951 -4.012 1.00 51.08 163 VAL B C 1
ATOM 2408 O O . VAL B 1 163 ? -12.418 -8.685 -3.984 1.00 53.58 163 VAL B O 1
ATOM 2412 N N . LYS B 1 164 ? -10.692 -9.831 -4.858 1.00 53.89 164 LYS B N 1
ATOM 2413 C CA . LYS B 1 164 ? -11.525 -10.560 -5.804 1.00 59.05 164 LYS B CA 1
ATOM 2414 C C . LYS B 1 164 ? -11.982 -11.899 -5.230 1.00 70.72 164 LYS B C 1
ATOM 2415 O O . LYS B 1 164 ? -12.711 -12.651 -5.880 1.00 75.88 164 LYS B O 1
ATOM 2421 N N . ASP B 1 165 ? -11.557 -12.182 -4.001 1.00 74.47 165 ASP B N 1
ATOM 2422 C CA . ASP B 1 165 ? -11.878 -13.443 -3.344 1.00 78.60 165 ASP B CA 1
ATOM 2423 C C . ASP B 1 165 ? -12.760 -13.218 -2.116 1.00 77.82 165 ASP B C 1
ATOM 2424 O O . ASP B 1 165 ? -13.894 -12.750 -2.224 1.00 76.65 165 ASP B O 1
#

Sequence (316 aa):
MKSYEIALIGNPNVGKSTIFNALTGENVYIGTVEKKEGEFEYNGEKFKVVDLPGVYSLTANSIDEIIARDYIINEKPDLVVNIVDATALERNLYLTLQLMEMGANLLLALNKMDLAKSLGIEIDVDKLEKILGVKVVPLSAAKKMGIEELKKAISIAVKDMKSYEIALIGNPNVGKSTIFNALTGENVVEKKEGEFEYNGEKFKVVDLPGVYSLTANSIDEIIARDYIINEKPDLVVNIVDATALERNLYLTLQLMEMGANLLLALNKMDLAKSLGIEIDVDKLEKILGVKVVPLSAAKKMGIEELKKAISIAVKD

Foldseek 3Di:
DAEFEEEEEWAPPLCLLLLVCLAFVFPVDVVPPGDQWGWHDDPHYIYIYGYADHDQAQDPDDPRSVRVNCCCVPVVGLEYEYEDELVPHVSTCRRVVRCVVVPGLYAYEHEPVVVCVVVVHDDDQVVVCVVVVHHYFYAYSVVSGRSVVVVVSVVVSSVD/DAEFEEEEEWAPPLCLLLLVCLQFVPDCVDDQWGWHDDPHYIYIYGYADHDQALPPPDVSSVVVVCCCLPVVGLEYEYEAELVPHVSTCRRVVRCVVSVHQYAYEHEPVVVCVVVVHDDPQVVVCVVSVHHYFYAHSVVPGRSVVVVVVVVVSSVD

Solvent-accessible surface area: 15917 Å² total; per-residue (Å²): 142,125,41,25,87,1,0,0,0,0,1,50,101,1,15,22,39,55,0,0,46,30,6,22,50,51,29,133,199,48,119,176,131,63,116,91,131,18,77,13,108,51,134,60,35,54,0,86,2,21,5,6,26,24,4,57,12,11,68,76,123,55,136,59,21,73,83,0,115,68,38,10,71,98,109,149,16,59,0,1,0,1,1,1,3,2,8,5,36,119,20,3,38,76,1,0,94,40,0,59,156,47,64,21,57,18,0,0,0,0,5,45,51,39,31,2,143,63,9,64,20,159,38,84,25,93,124,21,40,171,126,39,62,16,115,7,8,55,5,8,3,84,118,160,115,16,20,116,100,0,48,108,18,0,11,90,13,20,118,136,138,122,55,23,86,0,0,0,0,1,1,49,101,1,15,22,44,57,0,0,38,32,5,22,60,61,49,192,191,72,118,93,126,13,68,14,104,48,132,59,34,54,0,86,1,21,6,8,33,25,5,62,9,10,67,56,116,55,119,65,18,71,86,0,92,67,36,11,66,90,106,148,14,58,0,1,0,1,0,2,4,1,5,7,32,121,22,3,36,75,1,1,103,43,0,64,155,56,62,24,51,21,0,0,0,0,5,44,50,54,30,2,174,71,8,61,13,165,36,88,31,96,125,16,42,167,117,20,65,17,110,1,5,54,5,10,1,87,113,155,101,12,19,116,95,0,45,92,9,0,9,98,13,16,117,131

InterPro domains:
  IPR003373 Ferrous iron transport protein B [TIGR00437] (10-636)
  IPR005225 Small GTP-binding domain [TIGR00231] (1-157)
  IPR006073 GTP binding domain [PR00326] (6-26)
  IPR006073 GTP binding domain [PR00326] (54-69)
  IPR011640 Ferrous iron transport protein B, C-terminal [PF07664] (452-504)
  IPR011642 Nucleoside transporter/FeoB GTPase, Gate domain [PF07670] (347-442)
  IPR011642 Nucleoside transporter/FeoB GTPase, Gate domain [PF07670] (510-639)
  IPR027417 P-loop containing nucleoside triphosphate hydrolase [G3DSA:3.40.50.300] (1-164)
  IPR027417 P-loop containing nucleoside triphosphate hydrolase [SSF52540] (5-166)
  IPR030389 FeoB-type guanine nucleotide-binding (G) domain [PF02421] (5-159)
  IPR030389 FeoB-type guanine nucleotide-binding (G) domain [PS51711] (3-165)
  IPR030389 FeoB-type guanine nucleotide-binding (G) domain [cd01879] (7-165)
  IPR041069 FeoB, cytosolic helical domain [PF17910] (175-264)
  IPR050860 Fe(2+) Transporter FeoB GTPase [PTHR43185] (1-667)

Nearest PDB structures (foldseek):
  2wji-assembly1_A  TM=1.006E+00  e=4.180E-33  Methanocaldococcus jannaschii
  2wji-assembly2_B  TM=1.005E+00  e=2.129E-30  Methanocaldococcus jannaschii
  2wjh-assembly2_B  TM=9.162E-01  e=2.963E-26  Methanocaldococcus jannaschii
  3a1u-assembly2_B  TM=9.467E-01  e=2.961E-16  Thermotoga maritima
  3a1v-assembly1_A  TM=9.219E-01  e=4.926E-16  Thermotoga maritima

Organism: Methanocaldococcus jannaschii (strain ATCC 43067 / DSM 2661 / JAL-1 / JCM 10045 / NBRC 100440) (NCBI:txid243232)